Protein 6FN8 (pdb70)

Solvent-accessible surface area: 13529 Å² total; per-residue (Å²): 120,90,24,11,1,2,0,64,6,29,38,122,56,111,9,98,6,56,0,74,2,55,0,66,55,79,99,118,0,23,0,65,10,40,0,36,34,7,131,78,21,55,4,0,0,0,0,4,56,48,0,11,46,61,84,100,8,106,27,0,18,101,14,14,50,69,102,66,27,42,1,2,2,44,170,36,123,82,14,15,58,0,0,4,1,39,5,150,2,67,93,130,5,106,0,116,27,158,38,75,7,89,95,0,35,5,128,40,0,5,0,37,0,0,0,0,6,90,22,96,1,33,51,4,155,48,79,81,114,76,2,120,112,50,0,57,4,56,126,70,42,0,7,0,15,0,1,75,9,77,77,94,88,25,14,1,2,0,71,4,33,36,128,56,108,10,93,6,60,0,94,3,51,0,66,56,84,107,107,0,28,0,84,6,46,0,35,31,8,132,79,20,55,5,0,0,0,0,6,57,57,0,11,43,63,86,107,11,110,28,0,21,103,15,20,48,71,105,64,27,41,1,2,1,32,164,47,113,81,7,13,49,0,0,2,1,37,5,148,3,68,92,136,3,105,0,117,22,142,39,61,8,118,60,0,35,5,128,15,0,16,0,31,0,0,0,0,7,92,22,98,0,33,35,6,170,50,79,80,111,74,2,119,103,48,0,62,6,56,123,76,44,0,5,0,24,0,0,51,12,55,32,216

Nearest PDB structures (foldseek):
  6fon-assembly1_C  TM=9.939E-01  e=3.013E-28  Homo sapiens
  6fp6-assembly4_H  TM=9.955E-01  e=6.678E-28  Homo sapiens
  6fp6-assembly1_B  TM=9.945E-01  e=5.960E-28  Homo sapiens
  6fp6-assembly8_P  TM=9.947E-01  e=8.383E-28  Homo sapiens
  6fol-assembly1_A  TM=9.997E-01  e=1.659E-27  Homo sapiens

Structure (mmCIF, N/CA/C/O backbone):
data_6FN8
#
_entry.id   6FN8
#
_cell.length_a   68.359
_cell.length_b   68.359
_cell.length_c   136.180
_cell.angle_alpha   90.00
_cell.angle_beta   90.00
_cell.angle_gamma   90.00
#
_symmetry.space_group_name_H-M   'P 43 21 2'
#
loop_
_entity.id
_entity.type
_entity.pdbx_description
1 polymer 'Copper chaperone for superoxide dismutase'
2 non-polymer 'ZINC ION'
3 water water
#
loop_
_atom_site.group_PDB
_atom_site.id
_atom_site.type_symbol
_atom_site.label_atom_id
_atom_site.label_alt_id
_atom_site.label_comp_id
_atom_site.label_asym_id
_atom_site.label_entity_id
_atom_site.label_seq_id
_atom_site.pdbx_PDB_ins_code
_atom_site.Cartn_x
_atom_site.Cartn_y
_atom_site.Cartn_z
_atom_site.occupancy
_atom_site.B_iso_or_equiv
_atom_site.auth_seq_id
_atom_site.auth_comp_id
_atom_site.auth_asym_id
_atom_site.auth_atom_id
_atom_site.pdbx_PDB_model_num
ATOM 1 N N . ASN A 1 1 ? -9.762 -6.022 1.781 1.00 44.58 85 ASN A N 1
ATOM 2 C CA . ASN A 1 1 ? -9.388 -5.548 3.145 1.00 39.37 85 ASN A CA 1
ATOM 3 C C . ASN A 1 1 ? -9.307 -6.698 4.150 1.00 33.27 85 ASN A C 1
ATOM 4 O O . ASN A 1 1 ? -9.867 -7.773 3.936 1.00 32.20 85 ASN A O 1
ATOM 9 N N . LEU A 1 2 ? -8.684 -6.421 5.288 1.00 28.61 86 LEU A N 1
ATOM 10 C CA . LEU A 1 2 ? -8.470 -7.416 6.331 1.00 22.74 86 LEU A CA 1
ATOM 11 C C . LEU A 1 2 ? -9.158 -6.973 7.617 1.00 24.34 86 LEU A C 1
ATOM 12 O O . LEU A 1 2 ? -8.761 -7.379 8.710 1.00 23.21 86 LEU A O 1
ATOM 17 N N . GLY A 1 3 ? -10.156 -6.103 7.482 1.00 19.53 87 GLY A N 1
ATOM 18 C CA . GLY A 1 3 ? -10.896 -5.591 8.632 1.00 18.87 87 GLY A CA 1
ATOM 19 C C . GLY A 1 3 ? -11.260 -4.127 8.495 1.00 14.98 87 GLY A C 1
ATOM 20 O O . GLY A 1 3 ? -10.436 -3.305 8.098 1.00 14.31 87 GLY A O 1
ATOM 21 N N . ALA A 1 4 ? -12.498 -3.801 8.854 1.00 13.79 88 ALA A N 1
ATOM 22 C CA . ALA A 1 4 ? -12.963 -2.426 8.855 1.00 12.84 88 ALA A CA 1
ATOM 23 C C . ALA A 1 4 ? -13.500 -2.055 10.236 1.00 12.17 88 ALA A C 1
ATOM 24 O O . ALA A 1 4 ? -14.058 -2.903 10.945 1.00 12.87 88 ALA A O 1
ATOM 26 N N . ALA A 1 5 ? -13.354 -0.782 10.602 1.00 10.42 89 ALA A N 1
ATOM 27 C CA . ALA A 1 5 ? -13.907 -0.279 11.854 1.00 10.46 89 ALA A CA 1
ATOM 28 C C . ALA A 1 5 ? -14.365 1.164 11.683 1.00 10.76 89 ALA A C 1
ATOM 29 O O . ALA A 1 5 ? -13.984 1.828 10.714 1.00 11.86 89 ALA A O 1
ATOM 31 N N . VAL A 1 6 ? -15.203 1.632 12.603 1.00 9.77 90 VAL A N 1
ATOM 32 C CA . VAL A 1 6 ? -15.687 3.010 12.574 1.00 10.55 90 VAL A CA 1
ATOM 33 C C . VAL A 1 6 ? -15.740 3.567 13.994 1.00 12.42 90 VAL A C 1
ATOM 34 O O . VAL A 1 6 ? -16.111 2.854 14.941 1.00 11.19 90 VAL A O 1
ATOM 38 N N . ALA A 1 7 ? -15.295 4.810 14.150 1.00 10.11 91 ALA A N 1
ATOM 39 C CA . ALA A 1 7 ? -15.484 5.515 15.415 1.00 9.92 91 ALA A CA 1
ATOM 40 C C . ALA A 1 7 ? -16.381 6.721 15.218 1.00 11.39 91 ALA A C 1
ATOM 41 O O . ALA A 1 7 ? -16.066 7.619 14.435 1.00 10.62 91 ALA A O 1
ATOM 43 N N . ILE A 1 8 ? -17.494 6.742 15.942 1.00 11.20 92 ILE A N 1
ATOM 44 C CA . ILE A 1 8 ? -18.390 7.894 15.960 1.00 10.82 92 ILE A CA 1
ATOM 45 C C . ILE A 1 8 ? -18.107 8.721 17.211 1.00 11.89 92 ILE A C 1
ATOM 46 O O . ILE A 1 8 ? -18.292 8.242 18.336 1.00 12.93 92 ILE A O 1
ATOM 51 N N . LEU A 1 9 ? -17.588 9.929 17.011 1.00 13.13 93 LEU A N 1
ATOM 52 C CA . LEU A 1 9 ? -17.039 10.727 18.117 1.00 17.19 93 LEU A CA 1
ATOM 53 C C . LEU A 1 9 ? -18.040 11.752 18.604 1.00 21.86 93 LEU A C 1
ATOM 54 O O . LEU A 1 9 ? -18.806 12.307 17.806 1.00 21.88 93 LEU A O 1
ATOM 59 N N . GLY A 1 10 ? -18.000 12.013 19.913 1.00 22.27 94 GLY A N 1
ATOM 60 C CA . GLY A 1 10 ? -18.533 13.247 20.488 1.00 20.13 94 GLY A CA 1
ATOM 61 C C . GLY A 1 10 ? -18.066 13.489 21.918 1.00 24.88 94 GLY A C 1
ATOM 62 O O . GLY A 1 10 ? -17.364 12.663 22.507 1.00 18.68 94 GLY A O 1
ATOM 63 N N . GLY A 1 11 ? -18.426 14.647 22.464 1.00 29.56 95 GLY A N 1
ATOM 64 C CA . GLY A 1 11 ? -17.870 15.098 23.739 1.00 33.20 95 GLY A CA 1
ATOM 65 C C . GLY A 1 11 ? -18.776 16.066 24.478 1.00 39.48 95 GLY A C 1
ATOM 66 O O . GLY A 1 11 ? -19.949 16.208 24.134 1.00 29.81 95 GLY A O 1
ATOM 67 N N . PRO A 1 12 ? -18.224 16.765 25.483 1.00 40.00 96 PRO A N 1
ATOM 68 C CA . PRO A 1 12 ? -19.023 17.655 26.327 1.00 45.87 96 PRO A CA 1
ATOM 69 C C . PRO A 1 12 ? -19.308 19.009 25.669 1.00 49.29 96 PRO A C 1
ATOM 70 O O . PRO A 1 12 ? -20.209 19.727 26.108 1.00 54.25 96 PRO A O 1
ATOM 74 N N . GLY A 1 13 ? -18.616 19.304 24.570 1.00 36.22 97 GLY A N 1
ATOM 75 C CA . GLY A 1 13 ? -18.831 20.547 23.838 1.00 38.74 97 GLY A CA 1
ATOM 76 C C . GLY A 1 13 ? -19.332 20.319 22.424 1.00 38.27 97 GLY A C 1
ATOM 77 O O . GLY A 1 13 ? -20.191 19.471 22.184 1.00 36.08 97 GLY A O 1
ATOM 78 N N . THR A 1 14 ? -18.785 21.070 21.476 1.00 33.81 98 THR A N 1
ATOM 79 C CA . THR A 1 14 ? -19.346 21.103 20.131 1.00 30.95 98 THR A CA 1
ATOM 80 C C . THR A 1 14 ? -18.727 20.079 19.171 1.00 21.76 98 THR A C 1
ATOM 81 O O . THR A 1 14 ? -19.061 20.068 17.991 1.00 23.14 98 THR A O 1
ATOM 85 N N . VAL A 1 15 ? -17.788 19.266 19.655 1.00 23.13 99 VAL A N 1
ATOM 86 C CA . VAL A 1 15 ? -16.929 18.496 18.749 1.00 17.91 99 VAL A CA 1
ATOM 87 C C . VAL A 1 15 ? -17.538 17.123 18.469 1.00 17.49 99 VAL A C 1
ATOM 88 O O . VAL A 1 15 ? -17.866 16.392 19.399 1.00 17.05 99 VAL A O 1
ATOM 92 N N . GLN A 1 16 ? -17.782 16.824 17.196 1.00 15.74 100 GLN A N 1
ATOM 93 C CA A GLN A 1 16 ? -18.286 15.511 16.796 0.50 17.60 100 GLN A CA 1
ATOM 94 C CA B GLN A 1 16 ? -18.251 15.497 16.811 0.50 17.44 100 GLN A CA 1
ATOM 95 C C . GLN A 1 16 ? -17.755 15.115 15.425 1.00 17.65 100 GLN A C 1
ATOM 96 O O . GLN A 1 16 ? -17.360 15.966 14.634 1.00 17.08 100 GLN A O 1
ATOM 107 N N . GLY A 1 17 ? -17.797 13.825 15.124 1.00 14.90 101 GLY A N 1
ATOM 108 C CA . GLY A 1 17 ? -17.363 13.374 13.820 1.00 13.62 101 GLY A CA 1
ATOM 109 C C . GLY A 1 17 ? -17.454 11.876 13.640 1.00 12.72 101 GLY A C 1
ATOM 110 O O . GLY A 1 17 ? -17.964 11.161 14.509 1.00 14.30 101 GLY A O 1
ATOM 111 N N . VAL A 1 18 ? -16.946 11.409 12.506 1.00 11.57 102 VAL A N 1
ATOM 112 C CA . VAL A 1 18 ? -16.938 9.994 12.171 1.00 13.06 102 VAL A CA 1
ATOM 113 C C . VAL A 1 18 ? -15.625 9.692 11.484 1.00 14.52 102 VAL A C 1
ATOM 114 O O . VAL A 1 18 ? -15.229 10.400 10.553 1.00 13.94 102 VAL A O 1
ATOM 118 N N . VAL A 1 19 ? -14.915 8.689 11.994 1.00 11.34 103 VAL A N 1
ATOM 119 C CA . VAL A 1 19 ? -13.623 8.316 11.457 1.00 10.97 103 VAL A CA 1
ATOM 120 C C . VAL A 1 19 ? -13.639 6.822 11.152 1.00 13.22 103 VAL A C 1
ATOM 121 O O . VAL A 1 19 ? -14.068 6.009 11.989 1.00 12.03 103 VAL A O 1
ATOM 125 N N . ARG A 1 20 ? -13.208 6.459 9.946 1.00 10.99 104 ARG A N 1
ATOM 126 C CA . ARG A 1 20 ? -13.183 5.049 9.545 1.00 12.94 104 ARG A CA 1
ATOM 127 C C . ARG A 1 20 ? -11.781 4.480 9.449 1.00 11.74 104 ARG A C 1
ATOM 128 O O . ARG A 1 20 ? -10.810 5.208 9.203 1.00 13.88 104 ARG A O 1
ATOM 136 N N . PHE A 1 21 ? -11.676 3.191 9.759 1.00 11.51 105 PHE A N 1
ATOM 137 C CA . PHE A 1 21 ? -10.432 2.464 9.719 1.00 11.87 105 PHE A CA 1
ATOM 138 C C . PHE A 1 21 ? -10.619 1.352 8.703 1.00 13.06 105 PHE A C 1
ATOM 139 O O . PHE A 1 21 ? -11.653 0.683 8.694 1.00 13.86 105 PHE A O 1
ATOM 147 N N . LEU A 1 22 ? -9.587 1.100 7.910 1.00 13.45 106 LEU A N 1
ATOM 148 C CA . LEU A 1 22 ? -9.630 0.007 6.946 1.00 13.67 106 LEU A CA 1
ATOM 149 C C . LEU A 1 22 ? -8.236 -0.571 6.790 1.00 11.75 106 LEU A C 1
ATOM 150 O O . LEU A 1 22 ? -7.291 0.143 6.439 1.00 12.59 106 LEU A O 1
ATOM 155 N N . GLN A 1 23 ? -8.089 -1.851 7.125 1.00 11.52 107 GLN A N 1
ATOM 156 C CA . GLN A 1 23 ? -6.801 -2.503 6.997 1.00 12.21 107 GLN A CA 1
ATOM 157 C C . GLN A 1 23 ? -6.567 -2.937 5.553 1.00 14.47 107 GLN A C 1
ATOM 158 O O . GLN A 1 23 ? -7.101 -3.959 5.106 1.00 16.23 107 GLN A O 1
ATOM 164 N N . LEU A 1 24 ? -5.934 -2.051 4.795 1.00 13.67 108 LEU A N 1
ATOM 165 C CA . LEU A 1 24 ? -5.783 -2.232 3.351 1.00 16.03 108 LEU A CA 1
ATOM 166 C C . LEU A 1 24 ? -4.958 -3.468 3.060 1.00 16.40 108 LEU A C 1
ATOM 167 O O . LEU A 1 24 ? -5.274 -4.230 2.148 1.00 16.56 108 LEU A O 1
ATOM 172 N N . THR A 1 25 ? -3.840 -3.587 3.772 1.00 15.64 109 THR A N 1
ATOM 173 C CA . THR A 1 25 ? -2.953 -4.749 3.698 1.00 17.66 109 THR A CA 1
ATOM 174 C C . THR A 1 25 ? -2.494 -5.062 5.127 1.00 18.72 109 THR A C 1
ATOM 175 O O . THR A 1 25 ? -2.726 -4.266 6.031 1.00 17.40 109 THR A O 1
ATOM 179 N N . PRO A 1 26 ? -1.724 -6.144 5.312 1.00 17.98 110 PRO A N 1
ATOM 180 C CA . PRO A 1 26 ? -1.233 -6.407 6.669 1.00 19.56 110 PRO A CA 1
ATOM 181 C C . PRO A 1 26 ? -0.331 -5.286 7.183 1.00 19.04 110 PRO A C 1
ATOM 182 O O . PRO A 1 26 ? -0.206 -5.108 8.399 1.00 21.63 110 PRO A O 1
ATOM 186 N N . GLU A 1 27 ? 0.236 -4.501 6.268 1.00 18.23 111 GLU A N 1
ATOM 187 C CA . GLU A 1 27 ? 1.169 -3.426 6.619 1.00 19.56 111 GLU A CA 1
ATOM 188 C C . GLU A 1 27 ? 0.499 -2.070 6.873 1.00 20.65 111 GLU A C 1
ATOM 189 O O . GLU A 1 27 ? 1.073 -1.213 7.549 1.00 22.29 111 GLU A O 1
ATOM 195 N N . ARG A 1 28 ? -0.634 -1.826 6.216 1.00 18.07 112 ARG A N 1
ATOM 196 C CA A ARG A 1 28 ? -1.148 -0.468 6.034 0.50 18.09 112 ARG A CA 1
ATOM 197 C CA B ARG A 1 28 ? -1.145 -0.470 6.054 0.50 17.99 112 ARG A CA 1
ATOM 198 C C . ARG A 1 28 ? -2.590 -0.361 6.514 1.00 15.43 112 ARG A C 1
ATOM 199 O O . ARG A 1 28 ? -3.472 -1.021 5.980 1.00 14.80 112 ARG A O 1
ATOM 214 N N . CYS A 1 29 ? -2.827 0.497 7.503 1.00 13.97 113 CYS A N 1
ATOM 215 C CA . CYS A 1 29 ? -4.171 0.791 7.948 1.00 14.44 113 CYS A CA 1
ATOM 216 C C . CYS A 1 29 ? -4.529 2.208 7.554 1.00 15.02 113 CYS A C 1
ATOM 217 O O . CYS A 1 29 ? -3.850 3.156 7.943 1.00 17.81 113 CYS A O 1
ATOM 220 N N . LEU A 1 30 ? -5.588 2.330 6.765 1.00 13.68 114 LEU A N 1
ATOM 221 C CA . LEU A 1 30 ? -6.143 3.612 6.385 1.00 15.00 114 LEU A CA 1
ATOM 222 C C . LEU A 1 30 ? -7.058 4.139 7.482 1.00 14.07 114 LEU A C 1
ATOM 223 O O . LEU A 1 30 ? -7.926 3.419 7.975 1.00 13.57 114 LEU A O 1
ATOM 228 N N . ILE A 1 31 ? -6.818 5.381 7.892 1.00 13.48 115 ILE A N 1
ATOM 229 C CA . ILE A 1 31 ? -7.653 6.047 8.877 1.00 15.44 115 ILE A CA 1
ATOM 230 C C . ILE A 1 31 ? -8.071 7.361 8.247 1.00 15.98 115 ILE A C 1
ATOM 231 O O . ILE A 1 31 ? -7.223 8.146 7.849 1.00 14.63 115 ILE A O 1
ATOM 236 N N A GLU A 1 32 ? -9.368 7.545 8.047 0.50 15.08 116 GLU A N 1
ATOM 237 N N B GLU A 1 32 ? -9.371 7.535 8.045 0.50 15.92 116 GLU A N 1
ATOM 238 C CA A GLU A 1 32 ? -9.844 8.742 7.370 0.50 14.39 116 GLU A CA 1
ATOM 239 C CA B GLU A 1 32 ? -9.874 8.711 7.345 0.50 15.63 116 GLU A CA 1
ATOM 240 C C A GLU A 1 32 ? -11.209 9.160 7.877 0.50 14.68 116 GLU A C 1
ATOM 241 C C B GLU A 1 32 ? -11.202 9.157 7.931 0.50 15.57 116 GLU A C 1
ATOM 242 O O A GLU A 1 32 ? -12.048 8.324 8.212 0.50 14.14 116 GLU A O 1
ATOM 243 O O B GLU A 1 32 ? -12.028 8.335 8.326 0.50 14.87 116 GLU A O 1
ATOM 254 N N . GLY A 1 33 ? -11.420 10.463 7.977 1.00 13.88 117 GLY A N 1
ATOM 255 C CA . GLY A 1 33 ? -12.734 10.957 8.309 1.00 14.91 117 GLY A CA 1
ATOM 256 C C . GLY A 1 33 ? -12.789 12.447 8.517 1.00 15.49 117 GLY A C 1
ATOM 257 O O . GLY A 1 33 ? -11.953 13.191 8.001 1.00 14.33 117 GLY A O 1
ATOM 258 N N . THR A 1 34 ? -13.818 12.865 9.244 1.00 12.98 118 THR A N 1
ATOM 259 C CA . THR A 1 34 ? -14.194 14.260 9.344 1.00 14.51 118 THR A CA 1
ATOM 260 C C . THR A 1 34 ? -14.638 14.526 10.771 1.00 15.11 118 THR A C 1
ATOM 261 O O . THR A 1 34 ? -15.435 13.763 11.334 1.00 14.61 118 THR A O 1
ATOM 265 N N . ILE A 1 35 ? -13.997 15.501 11.404 1.00 13.72 119 ILE A N 1
ATOM 266 C CA . ILE A 1 35 ? -14.421 15.938 12.731 1.00 13.18 119 ILE A CA 1
ATOM 267 C C . ILE A 1 35 ? -14.663 17.437 12.667 1.00 17.92 119 ILE A C 1
ATOM 268 O O . ILE A 1 35 ? -13.901 18.157 12.033 1.00 16.14 119 ILE A O 1
ATOM 273 N N . ASP A 1 36 ? -15.781 17.888 13.220 1.00 16.95 120 ASP A N 1
ATOM 274 C CA A ASP A 1 36 ? -16.035 19.322 13.184 0.50 18.31 120 ASP A CA 1
ATOM 275 C CA B ASP A 1 36 ? -16.218 19.281 13.131 0.50 19.10 120 ASP A CA 1
ATOM 276 C C . ASP A 1 36 ? -16.459 19.866 14.530 1.00 19.01 120 ASP A C 1
ATOM 277 O O . ASP A 1 36 ? -16.414 19.154 15.526 1.00 16.09 120 ASP A O 1
ATOM 286 N N . GLY A 1 37 ? -16.717 21.172 14.591 1.00 17.92 121 GLY A N 1
ATOM 287 C CA . GLY A 1 37 ? -16.952 21.842 15.868 1.00 16.93 121 GLY A CA 1
ATOM 288 C C . GLY A 1 37 ? -15.674 22.210 16.603 1.00 16.79 121 GLY A C 1
ATOM 289 O O . GLY A 1 37 ? -15.711 22.572 17.780 1.00 16.70 121 GLY A O 1
ATOM 290 N N . LEU A 1 38 ? -14.544 22.089 15.910 1.00 16.72 122 LEU A N 1
ATOM 291 C CA . LEU A 1 38 ? -13.228 22.365 16.477 1.00 13.95 122 LEU A CA 1
ATOM 292 C C . LEU A 1 38 ? -12.860 23.844 16.370 1.00 14.60 122 LEU A C 1
ATOM 293 O O . LEU A 1 38 ? -13.214 24.504 15.400 1.00 19.35 122 LEU A O 1
ATOM 298 N N . GLU A 1 39 ? -12.008 24.302 17.282 1.00 16.62 123 GLU A N 1
ATOM 299 C CA . GLU A 1 39 ? -11.271 25.542 17.052 1.00 18.88 123 GLU A CA 1
ATOM 300 C C . GLU A 1 39 ? -10.289 25.359 15.900 1.00 19.01 123 GLU A C 1
ATOM 301 O O . GLU A 1 39 ? -9.702 24.293 15.746 1.00 18.29 123 GLU A O 1
ATOM 307 N N . PRO A 1 40 ? -10.131 26.390 15.053 1.00 17.77 124 PRO A N 1
ATOM 308 C CA . PRO A 1 40 ? -9.177 26.272 13.950 1.00 18.49 124 PRO A CA 1
ATOM 309 C C . PRO A 1 40 ? -7.764 26.015 14.465 1.00 16.22 124 PRO A C 1
ATOM 310 O O . PRO A 1 40 ? -7.407 26.505 15.536 1.00 17.02 124 PRO A O 1
ATOM 314 N N . GLY A 1 41 ? -7.017 25.152 13.775 1.00 16.00 125 GLY A N 1
ATOM 315 C CA . GLY A 1 41 ? -5.640 24.847 14.163 1.00 15.93 125 GLY A CA 1
ATOM 316 C C . GLY A 1 41 ? -5.409 23.358 14.377 1.00 14.10 125 GLY A C 1
ATOM 317 O O . GLY A 1 41 ? -6.248 22.531 13.991 1.00 15.57 125 GLY A O 1
ATOM 318 N N . LEU A 1 42 ? -4.245 23.017 14.927 1.00 14.46 126 LEU A N 1
ATOM 319 C CA . LEU A 1 42 ? -3.839 21.614 15.061 1.00 13.81 126 LEU A CA 1
ATOM 320 C C . LEU A 1 42 ? -4.396 20.986 16.335 1.00 14.71 126 LEU A C 1
ATOM 321 O O . LEU A 1 42 ? -4.379 21.610 17.399 1.00 15.23 126 LEU A O 1
ATOM 326 N N . HIS A 1 43 ? -4.877 19.746 16.216 1.00 13.15 127 HIS A N 1
ATOM 327 C CA . HIS A 1 43 ? -5.409 19.007 17.361 1.00 12.41 127 HIS A CA 1
ATOM 328 C C . HIS A 1 43 ? -4.833 17.603 17.397 1.00 10.54 127 HIS A C 1
ATOM 329 O O . HIS A 1 43 ? -4.865 16.881 16.393 1.00 10.52 127 HIS A O 1
ATOM 336 N N . GLY A 1 44 ? -4.349 17.202 18.569 1.00 10.07 128 GLY A N 1
ATOM 337 C CA . GLY A 1 44 ? -3.814 15.850 18.747 1.00 10.02 128 GLY A CA 1
ATOM 338 C C . GLY A 1 44 ? -4.917 14.816 18.568 1.00 9.59 128 GLY A C 1
ATOM 339 O O . GLY A 1 44 ? -6.064 15.044 18.955 1.00 10.02 128 GLY A O 1
ATOM 340 N N . LEU A 1 45 ? -4.567 13.713 17.919 1.00 9.84 129 LEU A N 1
ATOM 341 C CA . LEU A 1 45 ? -5.497 12.608 17.676 1.00 9.61 129 LEU A CA 1
ATOM 342 C C . LEU A 1 45 ? -4.823 11.302 18.102 1.00 9.55 129 LEU A C 1
ATOM 343 O O . LEU A 1 45 ? -3.702 11.018 17.681 1.00 10.27 129 LEU A O 1
ATOM 348 N N . HIS A 1 46 ? -5.440 10.573 19.032 1.00 8.80 130 HIS A N 1
ATOM 349 C CA . HIS A 1 46 ? -4.827 9.347 19.539 1.00 8.83 130 HIS A CA 1
ATOM 350 C C . HIS A 1 46 ? -5.847 8.247 19.744 1.00 8.65 130 HIS A C 1
ATOM 351 O O . HIS A 1 46 ? -7.001 8.501 20.100 1.00 8.10 130 HIS A O 1
ATOM 358 N N . VAL A 1 47 ? -5.384 7.014 19.587 1.00 8.89 131 VAL A N 1
ATOM 359 C CA . VAL A 1 47 ? -6.129 5.873 20.075 1.00 9.02 131 VAL A CA 1
ATOM 360 C C . VAL A 1 47 ? -5.741 5.594 21.519 1.00 8.52 131 VAL A C 1
ATOM 361 O O . VAL A 1 47 ? -4.554 5.520 21.846 1.00 10.35 131 VAL A O 1
ATOM 365 N N . HIS A 1 48 ? -6.748 5.441 22.377 1.00 9.29 132 HIS A N 1
ATOM 366 C CA . HIS A 1 48 ? -6.532 5.180 23.806 1.00 8.81 132 HIS A CA 1
ATOM 367 C C . HIS A 1 48 ? -6.839 3.720 24.131 1.00 9.87 132 HIS A C 1
ATOM 368 O O . HIS A 1 48 ? -7.452 3.008 23.316 1.00 10.07 132 HIS A O 1
ATOM 375 N N A GLN A 1 49 ? -6.486 3.314 25.350 0.50 9.41 133 GLN A N 1
ATOM 376 N N B GLN A 1 49 ? -6.514 3.295 25.348 0.50 9.94 133 GLN A N 1
ATOM 377 C CA A GLN A 1 49 ? -6.547 1.914 25.772 0.50 9.87 133 GLN A CA 1
ATOM 378 C CA B GLN A 1 49 ? -6.533 1.870 25.658 0.50 10.78 133 GLN A CA 1
ATOM 379 C C A GLN A 1 49 ? -7.954 1.354 25.617 0.50 10.71 133 GLN A C 1
ATOM 380 C C B GLN A 1 49 ? -7.939 1.270 25.742 0.50 11.50 133 GLN A C 1
ATOM 381 O O A GLN A 1 49 ? -8.144 0.256 25.093 0.50 11.45 133 GLN A O 1
ATOM 382 O O B GLN A 1 49 ? -8.140 0.120 25.353 0.50 11.95 133 GLN A O 1
ATOM 393 N N . TYR A 1 50 ? -8.911 2.033 26.239 1.00 10.92 134 TYR A N 1
ATOM 394 C CA . TYR A 1 50 ? -10.244 1.478 26.457 1.00 10.60 134 TYR A CA 1
ATOM 395 C C .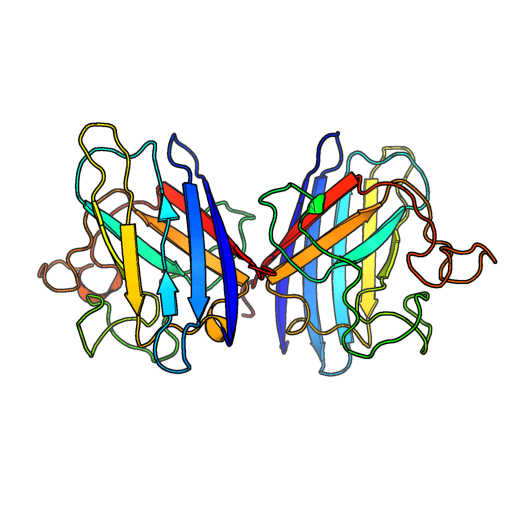 TYR A 1 50 ? -11.296 2.253 25.679 1.00 11.96 134 TYR A C 1
ATOM 396 O O . TYR A 1 50 ? -11.105 3.429 25.371 1.00 13.60 134 TYR A O 1
ATOM 405 N N . GLY A 1 51 ? -12.465 1.645 25.503 1.00 10.91 135 GLY A N 1
ATOM 406 C CA . GLY A 1 51 ? -13.602 2.348 24.910 1.00 11.06 135 GLY A CA 1
ATOM 407 C C . GLY A 1 51 ? -14.751 2.548 25.882 1.00 11.80 135 GLY A C 1
ATOM 408 O O . GLY A 1 51 ? -15.857 2.895 25.487 1.00 12.29 135 GLY A O 1
ATOM 409 N N . ASP A 1 52 ? -14.457 2.401 27.166 1.00 12.09 136 ASP A N 1
ATOM 410 C CA . ASP A 1 52 ? -15.431 2.592 28.233 1.00 12.45 136 ASP A CA 1
ATOM 411 C C . ASP A 1 52 ? -15.815 4.071 28.325 1.00 12.20 136 ASP A C 1
ATOM 412 O O . ASP A 1 52 ? -14.975 4.914 28.667 1.00 12.36 136 ASP A O 1
ATOM 417 N N . LEU A 1 53 ? -17.051 4.401 27.944 1.00 11.21 137 LEU A N 1
ATOM 418 C CA . LEU A 1 53 ? -17.510 5.782 28.010 1.00 11.60 137 LEU A CA 1
ATOM 419 C C . LEU A 1 53 ? -18.415 6.102 29.195 1.00 13.11 137 LEU A C 1
ATOM 420 O O . LEU A 1 53 ? -19.166 7.086 29.155 1.00 12.87 137 LEU A O 1
ATOM 425 N N . THR A 1 54 ? -18.367 5.277 30.236 1.00 13.35 138 THR A N 1
ATOM 426 C CA . THR A 1 54 ? -19.250 5.471 31.380 1.00 15.01 138 THR A CA 1
ATOM 427 C C . THR A 1 54 ? -18.858 6.696 32.208 1.00 15.00 138 THR A C 1
ATOM 428 O O . THR A 1 54 ? -19.676 7.231 32.954 1.00 15.99 138 THR A O 1
ATOM 432 N N . ASN A 1 55 ? -17.636 7.178 32.011 1.00 14.56 139 ASN A N 1
ATOM 433 C CA . ASN A 1 55 ? -17.227 8.481 32.540 1.00 14.00 139 ASN A CA 1
ATOM 434 C C . ASN A 1 55 ? -16.757 9.361 31.390 1.00 16.92 139 ASN A C 1
ATOM 435 O O . ASN A 1 55 ? -15.729 10.037 31.476 1.00 14.96 139 ASN A O 1
ATOM 440 N N . ASN A 1 56 ? -17.526 9.339 30.305 1.00 17.89 140 ASN A N 1
ATOM 441 C CA . ASN A 1 56 ? -17.199 10.096 29.107 1.00 20.65 140 ASN A CA 1
ATOM 442 C C . ASN A 1 56 ? -15.798 9.743 28.636 1.00 16.36 140 ASN A C 1
ATOM 443 O O . ASN A 1 56 ? -15.407 8.578 28.701 1.00 20.78 140 ASN A O 1
ATOM 448 N N . CYS A 1 57 ? -14.988 10.739 28.282 1.00 15.76 141 CYS A N 1
ATOM 449 C CA . CYS A 1 57 ? -13.670 10.410 27.745 1.00 13.23 141 CYS A CA 1
ATOM 450 C C . CYS A 1 57 ? -12.660 10.091 28.840 1.00 14.14 141 CYS A C 1
ATOM 451 O O . CYS A 1 57 ? -11.582 9.578 28.560 1.00 13.93 141 CYS A O 1
ATOM 454 N N . ASN A 1 58 ? -13.071 10.260 30.094 1.00 12.52 142 ASN A N 1
ATOM 455 C CA . ASN A 1 58 ? -12.177 9.985 31.212 1.00 14.06 142 ASN A CA 1
ATOM 456 C C . ASN A 1 58 ? -11.919 8.513 31.511 1.00 15.27 142 ASN A C 1
ATOM 457 O O . ASN A 1 58 ? -10.915 8.179 32.140 1.00 22.63 142 ASN A O 1
ATOM 462 N N A SER A 1 59 ? -12.829 7.644 31.076 0.80 11.68 143 SER A N 1
ATOM 463 N N B SER A 1 59 ? -12.851 7.646 31.126 0.20 13.31 143 SER A N 1
ATOM 464 C CA A SER A 1 59 ? -12.720 6.215 31.360 0.80 10.96 143 SER A CA 1
ATOM 465 C CA B SER A 1 59 ? -12.700 6.212 31.369 0.20 11.92 143 SER A CA 1
ATOM 466 C C A SER A 1 59 ? -12.030 5.475 30.208 0.80 11.20 143 SER A C 1
ATOM 467 C C B SER A 1 59 ? -12.129 5.489 30.153 0.20 11.51 143 SER A C 1
ATOM 468 O O A SER A 1 59 ? -11.859 4.252 30.253 0.80 10.47 143 SER A O 1
ATOM 469 O O B SER A 1 59 ? -12.223 4.265 30.046 0.20 11.35 143 SER A O 1
ATOM 474 N N . CYS A 1 60 ? -11.479 6.245 29.274 1.00 10.89 144 CYS A N 1
ATOM 475 C CA . CYS A 1 60 ? -10.830 5.672 28.094 1.00 10.62 144 CYS A CA 1
ATOM 476 C C . CYS A 1 60 ? -9.380 5.250 28.331 1.00 11.25 144 CYS A C 1
ATOM 477 O O . CYS A 1 60 ? -8.757 4.660 27.453 1.00 10.81 144 CYS A O 1
ATOM 480 N N . GLY A 1 61 ? -8.825 5.608 29.487 1.00 11.38 145 GLY A N 1
ATOM 481 C CA . GLY A 1 61 ? -7.427 5.297 29.774 1.00 11.22 145 GLY A CA 1
ATOM 482 C C . GLY A 1 61 ? -6.475 6.177 28.977 1.00 11.08 145 GLY A C 1
ATOM 483 O O . GLY A 1 61 ? -6.860 7.242 28.491 1.00 12.88 145 GLY A O 1
ATOM 484 N N . ASN A 1 62 ? -5.223 5.743 28.890 1.00 11.57 146 ASN A N 1
ATOM 485 C CA . ASN A 1 62 ? -4.162 6.557 28.289 1.00 12.28 146 ASN A CA 1
ATOM 486 C C . ASN A 1 62 ? -3.963 6.174 26.822 1.00 11.78 146 ASN A C 1
ATOM 487 O O . ASN A 1 62 ? -4.631 5.264 26.324 1.00 12.34 146 ASN A O 1
ATOM 492 N N . HIS A 1 63 ? -3.065 6.870 26.125 1.00 10.02 147 HIS A N 1
ATOM 493 C CA . HIS A 1 63 ? -2.728 6.461 24.749 1.00 10.92 147 HIS A CA 1
ATOM 494 C C . HIS A 1 63 ? -2.412 4.971 24.719 1.00 10.56 147 HIS A C 1
ATOM 495 O O . HIS A 1 63 ? -1.671 4.463 25.560 1.00 11.60 147 HIS A O 1
ATOM 502 N N . PHE A 1 64 ? -2.949 4.278 23.721 1.00 10.58 148 PHE A N 1
ATOM 503 C CA . PHE A 1 64 ? -2.698 2.851 23.565 1.00 11.08 148 PHE A CA 1
ATOM 504 C C . PHE A 1 64 ? -1.203 2.587 23.393 1.00 11.20 148 PHE A C 1
ATOM 505 O O . PHE A 1 64 ? -0.565 3.168 22.513 1.00 11.93 148 PHE A O 1
ATOM 513 N N . ASN A 1 65 ? -0.624 1.790 24.293 1.00 11.90 149 ASN A N 1
ATOM 514 C CA . ASN A 1 65 ? 0.839 1.696 24.391 1.00 12.95 149 ASN A CA 1
ATOM 515 C C . ASN A 1 65 ? 1.353 0.296 24.750 1.00 16.43 149 ASN A C 1
ATOM 516 O O . ASN A 1 65 ? 2.047 0.125 25.755 1.00 15.55 149 ASN A O 1
ATOM 521 N N . PRO A 1 66 ? 1.045 -0.703 23.913 1.00 17.26 150 PRO A N 1
ATOM 522 C CA . PRO A 1 66 ? 1.340 -2.089 24.274 1.00 19.33 150 PRO A CA 1
ATOM 523 C C . PRO A 1 66 ? 2.837 -2.370 24.368 1.00 21.38 150 PRO A C 1
ATOM 524 O O . PRO A 1 66 ? 3.247 -3.299 25.063 1.00 21.37 150 PRO A O 1
ATOM 528 N N . ASP A 1 67 ? 3.645 -1.564 23.689 1.00 20.02 151 ASP A N 1
ATOM 529 C CA . ASP A 1 67 ? 5.078 -1.831 23.626 1.00 23.69 151 ASP A CA 1
ATOM 530 C C . ASP A 1 67 ? 5.876 -1.070 24.683 1.00 22.68 151 ASP A C 1
ATOM 531 O O . ASP A 1 67 ? 7.097 -1.186 24.744 1.00 28.08 151 ASP A O 1
ATOM 536 N N . GLY A 1 68 ? 5.188 -0.285 25.507 1.00 20.37 152 GLY A N 1
ATOM 537 C CA . GLY A 1 68 ? 5.847 0.456 26.586 1.00 20.87 152 GLY A CA 1
ATOM 538 C C . GLY A 1 68 ? 6.798 1.523 26.073 1.00 23.23 152 GLY A C 1
ATOM 539 O O . GLY A 1 68 ? 7.884 1.714 26.619 1.00 24.67 152 GLY A O 1
ATOM 540 N N . ALA A 1 69 ? 6.390 2.214 25.014 1.00 21.49 153 ALA A N 1
ATOM 541 C CA . ALA A 1 69 ? 7.220 3.245 24.397 1.00 17.59 153 ALA A CA 1
ATOM 542 C C . ALA A 1 69 ? 6.940 4.602 25.027 1.00 15.23 153 ALA A C 1
ATOM 543 O O . ALA A 1 69 ? 6.004 4.748 25.810 1.00 14.80 153 ALA A O 1
ATOM 545 N N . SER A 1 70 ? 7.739 5.602 24.667 1.00 14.74 154 SER A N 1
ATOM 546 C CA . SER A 1 70 ? 7.405 6.988 24.992 1.00 15.27 154 SER A CA 1
ATOM 547 C C . SER A 1 70 ? 6.462 7.566 23.947 1.00 15.75 154 SER A C 1
ATOM 548 O O . SER A 1 70 ? 6.351 7.047 22.836 1.00 16.22 154 SER A O 1
ATOM 551 N N . HIS A 1 71 ? 5.872 8.709 24.267 1.00 13.15 155 HIS A N 1
ATOM 552 C CA . HIS A 1 71 ? 5.023 9.424 23.309 1.00 11.77 155 HIS A CA 1
ATOM 553 C C . HIS A 1 71 ? 5.850 10.010 22.167 1.00 13.14 155 HIS A C 1
ATOM 554 O O . HIS A 1 71 ? 6.946 10.524 22.391 1.00 15.36 155 HIS A O 1
ATOM 561 N N . GLY A 1 72 ? 5.343 9.889 20.942 1.00 12.37 156 GLY A N 1
ATOM 562 C CA . GLY A 1 72 ? 6.019 10.477 19.790 1.00 13.06 156 GLY A CA 1
ATOM 563 C C . GLY A 1 72 ? 5.039 10.834 18.690 1.00 13.73 156 GLY A C 1
ATOM 564 O O . GLY A 1 72 ? 3.825 10.805 18.900 1.00 14.89 156 GLY A O 1
ATOM 565 N N . GLY A 1 73 ? 5.572 11.212 17.532 1.00 14.85 157 GLY A N 1
ATOM 566 C CA . GLY A 1 73 ? 4.758 11.465 16.352 1.00 16.09 157 GLY A CA 1
ATOM 567 C C . GLY A 1 73 ? 4.634 10.223 15.485 1.00 17.56 157 GLY A C 1
ATOM 568 O O . GLY A 1 73 ? 5.345 9.236 15.707 1.00 18.40 157 GLY A O 1
ATOM 569 N N . PRO A 1 74 ? 3.700 10.243 14.520 1.00 18.72 158 PRO A N 1
ATOM 570 C CA . PRO A 1 74 ? 3.349 9.010 13.811 1.00 22.02 158 PRO A CA 1
ATOM 571 C C . PRO A 1 74 ? 4.514 8.474 12.978 1.00 27.86 158 PRO A C 1
ATOM 572 O O . PRO A 1 74 ? 4.657 7.257 12.835 1.00 25.30 158 PRO A O 1
ATOM 576 N N . GLN A 1 75 ? 5.432 9.368 12.616 1.00 27.57 159 GLN A N 1
ATOM 577 C CA . GLN A 1 75 ? 6.610 9.014 11.821 1.00 35.81 159 GLN A CA 1
ATOM 578 C C . GLN A 1 75 ? 7.758 8.461 12.667 1.00 32.19 159 GLN A C 1
ATOM 579 O O . GLN A 1 75 ? 8.748 7.968 12.125 1.00 35.28 159 GLN A O 1
ATOM 585 N N . ASP A 1 76 ? 7.657 8.615 13.985 1.00 29.29 160 ASP A N 1
ATOM 586 C CA . ASP A 1 76 ? 8.755 8.283 14.893 1.00 25.14 160 ASP A CA 1
ATOM 587 C C . ASP A 1 76 ? 8.802 6.790 15.186 1.00 28.72 160 ASP A C 1
ATOM 588 O O . ASP A 1 76 ? 7.762 6.140 15.298 1.00 27.75 160 ASP A O 1
ATOM 593 N N . SER A 1 77 ? 10.002 6.259 15.396 1.00 28.67 161 SER A N 1
ATOM 594 C CA . SER A 1 77 ? 10.115 4.867 15.801 1.00 30.81 161 SER A CA 1
ATOM 595 C C . SER A 1 77 ? 9.725 4.683 17.265 1.00 28.69 161 SER A C 1
ATOM 596 O O . SER A 1 77 ? 9.025 3.732 17.612 1.00 34.62 161 SER A O 1
ATOM 599 N N . ASP A 1 78 ? 10.075 5.657 18.096 1.00 22.40 162 ASP A N 1
ATOM 600 C CA . ASP A 1 78 ? 9.660 5.643 19.492 1.00 20.79 162 ASP A CA 1
ATOM 601 C C . ASP A 1 78 ? 8.348 6.421 19.661 1.00 17.21 162 ASP A C 1
ATOM 602 O O . ASP A 1 78 ? 8.341 7.655 19.760 1.00 17.53 162 ASP A O 1
ATOM 607 N N . ARG A 1 79 ? 7.241 5.702 19.522 1.00 14.34 163 ARG A N 1
ATOM 608 C CA A ARG A 1 79 ? 5.902 6.275 19.669 0.50 14.33 163 ARG A CA 1
ATOM 609 C CA B ARG A 1 79 ? 5.928 6.287 19.747 0.50 15.64 163 ARG A CA 1
ATOM 610 C C . ARG A 1 79 ? 4.978 5.258 20.347 1.00 14.30 163 ARG A C 1
ATOM 611 O O . ARG A 1 79 ? 5.205 4.049 20.253 1.00 15.26 163 ARG A O 1
ATOM 626 N N . HIS A 1 80 ? 3.940 5.744 21.022 1.00 12.30 164 HIS A N 1
ATOM 627 C CA . HIS A 1 80 ? 2.847 4.872 21.441 1.00 11.63 164 HIS A CA 1
ATOM 628 C C . HIS A 1 80 ? 2.155 4.343 20.193 1.00 11.66 164 HIS A C 1
ATOM 629 O O . HIS A 1 80 ? 2.024 5.056 19.204 1.00 10.91 164 HIS A O 1
ATOM 636 N N . ARG A 1 81 ? 1.700 3.101 20.227 1.00 12.89 165 ARG A N 1
ATOM 637 C CA . ARG A 1 81 ? 1.021 2.593 19.044 1.00 15.69 165 ARG A CA 1
ATOM 638 C C . ARG A 1 81 ? -0.200 3.438 18.693 1.00 13.09 165 ARG A C 1
ATOM 639 O O . ARG A 1 81 ? -0.495 3.643 17.523 1.00 15.20 165 ARG A O 1
ATOM 647 N N . GLY A 1 82 ? -0.786 4.076 19.700 1.00 11.55 166 GLY A N 1
ATOM 648 C CA . GLY A 1 82 ? -1.960 4.921 19.491 1.00 11.94 166 GLY A CA 1
ATOM 649 C C . GLY A 1 82 ? -1.686 6.339 19.007 1.00 10.55 166 GLY A C 1
ATOM 650 O O . GLY A 1 82 ? -2.616 7.140 18.903 1.00 10.70 166 GLY A O 1
ATOM 651 N N . ASP A 1 83 ? -0.414 6.686 18.783 1.00 10.00 167 ASP A N 1
ATOM 652 C CA . ASP A 1 83 ? -0.059 8.071 18.462 1.00 10.33 167 ASP A CA 1
ATOM 653 C C . ASP A 1 83 ? -0.258 8.384 16.976 1.00 11.74 167 ASP A C 1
ATOM 654 O O . ASP A 1 83 ? 0.575 8.012 16.148 1.00 14.35 167 ASP A O 1
ATOM 659 N N . LEU A 1 84 ? -1.260 9.199 16.666 1.00 10.55 168 LEU A N 1
ATOM 660 C CA . LEU A 1 84 ? -1.564 9.523 15.271 1.00 11.34 168 LEU A CA 1
ATOM 661 C C . LEU A 1 84 ? -1.246 10.972 14.913 1.00 12.84 168 LEU A C 1
ATOM 662 O O . LEU A 1 84 ? -1.570 11.428 13.821 1.00 13.87 168 LEU A O 1
ATOM 667 N N . GLY A 1 85 ? -0.540 11.666 15.797 1.00 11.12 169 GLY A N 1
ATOM 668 C CA . GLY A 1 85 ? -0.121 13.037 15.519 1.00 12.78 169 GLY A CA 1
ATOM 669 C C . GLY A 1 85 ? -1.280 14.020 15.527 1.00 14.17 169 GLY A C 1
ATOM 670 O O . GLY A 1 85 ? -2.185 13.910 16.350 1.00 16.36 169 GLY A O 1
ATOM 671 N N . ASN A 1 86 ? -1.200 15.038 14.673 1.00 11.00 170 ASN A N 1
ATOM 672 C CA . ASN A 1 86 ? -2.211 16.095 14.645 1.00 12.77 170 ASN A CA 1
ATOM 673 C C . ASN A 1 86 ? -3.106 15.999 13.421 1.00 13.32 170 ASN A C 1
ATOM 674 O O . ASN A 1 86 ? -2.671 15.574 12.352 1.00 15.40 170 ASN A O 1
ATOM 679 N N . VAL A 1 87 ? -4.330 16.492 13.560 1.00 12.00 171 VAL A N 1
ATOM 680 C CA . VAL A 1 87 ? -5.149 16.857 12.414 1.00 12.47 171 VAL A CA 1
ATOM 681 C C . VAL A 1 87 ? -5.459 18.346 12.459 1.00 13.36 171 VAL A C 1
ATOM 682 O O . VAL A 1 87 ? -5.499 18.953 13.538 1.00 13.49 171 VAL A O 1
ATOM 686 N N . ARG A 1 88 ? -5.597 18.948 11.282 1.00 13.90 172 ARG A N 1
ATOM 687 C CA . ARG A 1 88 ? -5.850 20.382 11.194 1.00 15.07 172 ARG A CA 1
ATOM 688 C C . ARG A 1 88 ? -7.323 20.700 10.961 1.00 12.60 172 ARG A C 1
ATOM 689 O O . ARG A 1 88 ? -7.914 20.284 9.959 1.00 14.20 172 ARG A O 1
ATOM 697 N N . ALA A 1 89 ? -7.892 21.497 11.861 1.00 14.68 173 ALA A N 1
ATOM 698 C CA . ALA A 1 89 ? -9.199 22.089 11.643 1.00 14.24 173 ALA A CA 1
ATOM 699 C C . ALA A 1 89 ? -9.026 23.408 10.894 1.00 15.13 173 ALA A C 1
ATOM 700 O O . ALA A 1 89 ? -8.156 24.211 11.237 1.00 17.40 173 ALA A O 1
ATOM 702 N N . ASP A 1 90 ? -9.799 23.576 9.829 1.00 16.70 174 ASP A N 1
ATOM 703 C CA . ASP A 1 90 ? -9.756 24.814 9.052 1.00 17.14 174 ASP A CA 1
ATOM 704 C C . ASP A 1 90 ? -10.502 25.942 9.749 1.00 21.30 174 ASP A C 1
ATOM 705 O O . ASP A 1 90 ? -10.962 25.791 10.880 1.00 19.58 174 ASP A O 1
ATOM 710 N N . ALA A 1 91 ? -10.594 27.084 9.073 1.00 21.18 175 ALA A N 1
ATOM 711 C CA . ALA A 1 91 ? -11.246 28.261 9.629 1.00 24.74 175 ALA A CA 1
ATOM 712 C C . ALA A 1 91 ? -12.718 28.027 9.970 1.00 24.10 175 ALA A C 1
ATOM 713 O O . ALA A 1 91 ? -13.284 28.741 10.795 1.00 26.23 175 ALA A O 1
ATOM 715 N N . ASP A 1 92 ? -13.326 27.013 9.357 1.00 23.05 176 ASP A N 1
ATOM 716 C CA . ASP A 1 92 ? -14.712 26.649 9.649 1.00 25.33 176 ASP A CA 1
ATOM 717 C C . ASP A 1 92 ? -14.832 25.609 10.770 1.00 25.26 176 ASP A C 1
ATOM 718 O O . ASP A 1 92 ? -15.934 25.184 11.121 1.00 22.58 176 ASP A O 1
ATOM 723 N N . GLY A 1 93 ? -13.695 25.185 11.310 1.00 20.76 177 GLY A N 1
ATOM 724 C CA . GLY A 1 93 ? -13.694 24.298 12.472 1.00 17.45 177 GLY A CA 1
ATOM 725 C C . GLY A 1 93 ? -13.768 22.838 12.061 1.00 18.69 177 GLY A C 1
ATOM 726 O O . GLY A 1 93 ? -14.077 21.965 12.879 1.00 17.11 177 GLY A O 1
ATOM 727 N N A ARG A 1 94 ? -13.469 22.579 10.791 0.50 17.97 178 ARG A N 1
ATOM 728 N N B ARG A 1 94 ? -13.534 22.578 10.779 0.50 18.32 178 ARG A N 1
ATOM 729 C CA A ARG A 1 94 ? -13.642 21.259 10.197 0.50 18.83 178 ARG A CA 1
ATOM 730 C CA B ARG A 1 94 ? -13.668 21.235 10.230 0.50 19.70 178 ARG A CA 1
ATOM 731 C C A ARG A 1 94 ? -12.285 20.639 9.887 0.50 18.23 178 ARG A C 1
ATOM 732 C C B ARG A 1 94 ? -12.311 20.631 9.879 0.50 18.73 178 ARG A C 1
ATOM 733 O O A ARG A 1 94 ? -11.444 21.253 9.219 0.50 17.60 178 ARG A O 1
ATOM 734 O O B ARG A 1 94 ? -11.491 21.257 9.198 0.50 18.44 178 ARG A O 1
ATOM 749 N N . ALA A 1 95 ? -12.065 19.432 10.399 1.00 16.36 179 ALA A N 1
ATOM 750 C CA . ALA A 1 95 ? -10.859 18.672 10.101 1.00 17.63 179 ALA A CA 1
ATOM 751 C C . ALA A 1 95 ? -11.220 17.484 9.220 1.00 17.40 179 ALA A C 1
ATOM 752 O O . ALA A 1 95 ? -11.845 16.532 9.677 1.00 17.76 179 ALA A O 1
ATOM 754 N N . ILE A 1 96 ? -10.881 17.570 7.941 1.00 17.60 180 ILE A N 1
ATOM 755 C CA . ILE A 1 96 ? -11.047 16.440 7.039 1.00 18.51 180 ILE A CA 1
ATOM 756 C C . ILE A 1 96 ? -9.661 15.889 6.755 1.00 18.26 180 ILE A C 1
ATOM 757 O O . ILE A 1 96 ? -8.731 16.660 6.529 1.00 20.36 180 ILE A O 1
ATOM 762 N N . PHE A 1 97 ? -9.465 14.601 7.034 1.00 15.53 181 PHE A N 1
ATOM 763 C CA . PHE A 1 97 ? -8.124 14.037 7.041 1.00 14.36 181 PHE A CA 1
ATOM 764 C C . PHE A 1 97 ? -8.072 12.592 6.567 1.00 13.93 181 PHE A C 1
ATOM 765 O O . PHE A 1 97 ? -9.074 11.882 6.577 1.00 13.98 181 PHE A O 1
ATOM 773 N N . ARG A 1 98 ? -6.869 12.167 6.205 1.00 15.98 182 ARG A N 1
ATOM 774 C CA . ARG A 1 98 ? -6.621 10.838 5.689 1.00 18.64 182 ARG A CA 1
ATOM 775 C C . ARG A 1 98 ? -5.172 10.516 5.983 1.00 21.75 182 ARG A C 1
ATOM 776 O O . ARG A 1 98 ? -4.281 11.336 5.739 1.00 20.83 182 ARG A O 1
ATOM 784 N N . MET A 1 99 ? -4.955 9.400 6.662 1.00 18.59 183 MET A N 1
ATOM 785 C CA . MET A 1 99 ? -3.608 8.964 6.967 1.00 19.54 183 MET A CA 1
ATOM 786 C C . MET A 1 99 ? -3.535 7.456 6.822 1.00 18.53 183 MET A C 1
ATOM 787 O O . MET A 1 99 ? -4.559 6.769 6.814 1.00 16.71 183 MET A O 1
ATOM 792 N N . GLU A 1 100 ? -2.329 6.958 6.594 1.00 17.88 184 GLU A N 1
ATOM 793 C CA . GLU A 1 100 ? -2.081 5.527 6.677 1.00 21.44 184 GLU A CA 1
ATOM 794 C C . GLU A 1 100 ? -1.085 5.290 7.791 1.00 23.92 184 GLU A C 1
ATOM 795 O O . GLU A 1 100 ? -0.159 6.081 7.986 1.00 27.15 184 GLU A O 1
ATOM 801 N N . ASP A 1 101 ? -1.332 4.258 8.584 1.00 18.05 185 ASP A N 1
ATOM 802 C CA . ASP A 1 101 ? -0.415 3.912 9.647 1.00 18.77 185 ASP A CA 1
ATOM 803 C C . ASP A 1 101 ? 0.137 2.511 9.451 1.00 19.46 185 ASP A C 1
ATOM 804 O O . ASP A 1 101 ? -0.584 1.601 9.027 1.00 15.60 185 ASP A O 1
ATOM 809 N N . GLU A 1 102 ? 1.416 2.345 9.774 1.00 19.99 186 GLU A N 1
ATOM 810 C CA . GLU A 1 102 ? 2.097 1.062 9.612 1.00 23.60 186 GLU A CA 1
ATOM 811 C C . GLU A 1 102 ? 2.130 0.241 10.899 1.00 24.78 186 GLU A C 1
ATOM 812 O O . GLU A 1 102 ? 2.471 -0.939 10.869 1.00 26.84 186 GLU A O 1
ATOM 818 N N . GLN A 1 103 ? 1.821 0.875 12.028 1.00 23.20 187 GLN A N 1
ATOM 819 C CA . GLN A 1 103 ? 1.925 0.210 13.335 1.00 24.19 187 GLN A CA 1
ATOM 820 C C . GLN A 1 103 ? 0.565 -0.237 13.864 1.00 21.39 187 GLN A C 1
ATOM 821 O O . GLN A 1 103 ? 0.441 -1.302 14.474 1.00 23.92 187 GLN A O 1
ATOM 827 N N . LEU A 1 104 ? -0.416 0.650 13.759 1.00 18.74 188 LEU A N 1
ATOM 828 C CA . LEU A 1 104 ? -1.767 0.378 14.222 1.00 17.57 188 LEU A CA 1
ATOM 829 C C . LEU A 1 104 ? -2.462 -0.623 13.297 1.00 18.82 188 LEU A C 1
ATOM 830 O O . LEU A 1 104 ? -2.516 -0.410 12.091 1.00 17.39 188 LEU A O 1
ATOM 835 N N . LYS A 1 105 ? -3.016 -1.687 13.873 1.00 16.39 189 LYS A N 1
ATOM 836 C CA . LYS A 1 105 ? -3.813 -2.653 13.118 1.00 14.61 189 LYS A CA 1
ATOM 837 C C . LYS A 1 105 ? -5.263 -2.600 13.567 1.00 16.40 189 LYS A C 1
ATOM 838 O O . LYS A 1 105 ? -5.547 -2.520 14.767 1.00 16.63 189 LYS A O 1
ATOM 844 N N . VAL A 1 106 ? -6.190 -2.752 12.628 1.00 13.51 190 VAL A N 1
ATOM 845 C CA . VAL A 1 106 ? -7.600 -2.783 12.994 1.00 15.18 190 VAL A CA 1
ATOM 846 C C . VAL A 1 106 ? -7.903 -3.808 14.086 1.00 15.91 190 VAL A C 1
ATOM 847 O O . VAL A 1 106 ? -8.644 -3.519 15.028 1.00 16.23 190 VAL A O 1
ATOM 851 N N . TRP A 1 107 ? -7.307 -4.994 13.982 1.00 14.25 191 TRP A N 1
ATOM 852 C CA . TRP A 1 107 ? -7.622 -6.071 14.923 1.00 15.93 191 TRP A CA 1
ATOM 853 C C . TRP A 1 107 ? -7.105 -5.775 16.331 1.00 15.83 191 TRP A C 1
ATOM 854 O O . TRP A 1 107 ? -7.595 -6.334 17.306 1.00 19.26 191 TRP A O 1
ATOM 865 N N . ASP A 1 108 ? -6.148 -4.866 16.437 1.00 14.88 192 ASP A N 1
ATOM 866 C CA . ASP A 1 108 ? -5.627 -4.475 17.741 1.00 18.30 192 ASP A CA 1
ATOM 867 C C . ASP A 1 108 ? -6.475 -3.410 18.428 1.00 18.58 192 ASP A C 1
ATOM 868 O O . ASP A 1 108 ? -6.366 -3.223 19.642 1.00 20.81 192 ASP A O 1
ATOM 873 N N . VAL A 1 109 ? -7.171 -2.594 17.644 1.00 15.46 193 VAL A N 1
ATOM 874 C CA . VAL A 1 109 ? -7.824 -1.416 18.206 1.00 15.87 193 VAL A CA 1
ATOM 875 C C . VAL A 1 109 ? -9.334 -1.528 18.343 1.00 13.48 193 VAL A C 1
ATOM 876 O O . VAL A 1 109 ? -9.978 -0.629 18.876 1.00 10.56 193 VAL A O 1
ATOM 880 N N . ILE A 1 110 ? -9.901 -2.635 17.864 1.00 13.85 194 ILE A N 1
ATOM 881 C CA . ILE A 1 110 ? -11.328 -2.878 18.018 1.00 14.01 194 ILE A CA 1
ATOM 882 C C . ILE A 1 110 ? -11.707 -2.758 19.497 1.00 12.98 194 ILE A C 1
ATOM 883 O O . ILE A 1 110 ? -11.024 -3.313 20.357 1.00 13.28 194 ILE A O 1
ATOM 888 N N . GLY A 1 111 ? -12.740 -1.971 19.788 1.00 11.57 195 GLY A N 1
ATOM 889 C CA . GLY A 1 111 ? -13.234 -1.834 21.161 1.00 11.11 195 GLY A CA 1
ATOM 890 C C . GLY A 1 111 ? -12.444 -0.844 22.001 1.00 11.32 195 GLY A C 1
ATOM 891 O O . GLY A 1 111 ? -12.765 -0.617 23.168 1.00 11.35 195 GLY A O 1
ATOM 892 N N . ARG A 1 112 ? -11.434 -0.224 21.402 1.00 10.31 196 ARG A N 1
ATOM 893 C CA . ARG A 1 112 ? -10.719 0.868 22.073 1.00 10.23 196 ARG A CA 1
ATOM 894 C C . ARG A 1 112 ? -11.361 2.197 21.683 1.00 11.19 196 ARG A C 1
ATOM 895 O O . ARG A 1 112 ? -12.509 2.218 21.268 1.00 10.72 196 ARG A O 1
ATOM 903 N N . SER A 1 113 ? -10.695 3.315 21.954 1.00 10.09 197 SER A N 1
ATOM 904 C CA . SER A 1 113 ? -11.306 4.615 21.651 1.00 10.18 197 SER A CA 1
ATOM 905 C C . SER A 1 113 ? -10.393 5.483 20.797 1.00 10.49 197 SER A C 1
ATOM 906 O O . SER A 1 113 ? -9.166 5.380 20.869 1.00 11.60 197 SER A O 1
ATOM 909 N N . LEU A 1 114 ? -11.014 6.356 20.012 1.00 9.99 198 LEU A N 1
ATOM 910 C CA . LEU A 1 114 ? -10.291 7.386 19.290 1.00 9.79 198 LEU A CA 1
ATOM 911 C C . LEU A 1 114 ? -10.681 8.729 19.888 1.00 9.25 198 LEU A C 1
ATOM 912 O O . LEU A 1 114 ? -11.873 9.022 20.057 1.00 10.38 198 LEU A O 1
ATOM 917 N N . ILE A 1 115 ? -9.676 9.520 20.251 1.00 8.70 199 ILE A N 1
ATOM 918 C CA . ILE A 1 115 ? -9.910 10.736 21.020 1.00 10.24 199 ILE A CA 1
ATOM 919 C C . ILE A 1 115 ? -9.192 11.896 20.345 1.00 10.18 199 ILE A C 1
ATOM 920 O O . ILE A 1 115 ? -8.113 11.708 19.794 1.00 10.92 199 ILE A O 1
ATOM 925 N N . ILE A 1 116 ? -9.889 13.024 20.216 1.00 9.57 200 ILE A N 1
ATOM 926 C CA . ILE A 1 116 ? -9.258 14.257 19.728 1.00 10.18 200 ILE A CA 1
ATOM 927 C C . ILE A 1 116 ? -9.111 15.270 20.849 1.00 11.84 200 ILE A C 1
ATOM 928 O O . ILE A 1 116 ? -10.014 15.432 21.672 1.00 11.69 200 ILE A O 1
ATOM 933 N N . ASP A 1 117 ? -7.995 15.996 20.832 1.00 10.49 201 ASP A N 1
ATOM 934 C CA . ASP A 1 117 ? -7.612 16.836 21.964 1.00 11.99 201 ASP A CA 1
ATOM 935 C C . ASP A 1 117 ? -7.820 18.320 21.696 1.00 13.12 201 ASP A C 1
ATOM 936 O O . ASP A 1 117 ? -7.971 18.746 20.556 1.00 13.34 201 ASP A O 1
ATOM 941 N N . GLU A 1 118 ? -7.716 19.094 22.773 1.00 14.20 202 GLU A N 1
ATOM 942 C CA . GLU A 1 118 ? -7.954 20.535 22.779 1.00 15.24 202 GLU A CA 1
ATOM 943 C C . GLU A 1 118 ? -6.908 21.259 21.938 1.00 14.99 202 GLU A C 1
ATOM 944 O O . GLU A 1 118 ? -7.215 22.211 21.221 1.00 16.61 202 GLU A O 1
ATOM 950 N N . GLY A 1 119 ? -5.668 20.797 22.030 1.00 15.66 203 GLY A N 1
ATOM 951 C CA . GLY A 1 119 ? -4.545 21.543 21.483 1.00 17.61 203 GLY A CA 1
ATOM 952 C C . GLY A 1 119 ? -3.652 20.687 20.611 1.00 15.59 203 GLY A C 1
ATOM 953 O O . GLY A 1 119 ? -3.934 19.506 20.379 1.00 13.98 203 GLY A O 1
ATOM 954 N N . GLU A 1 120 ? -2.533 21.275 20.196 1.00 14.05 204 GLU A N 1
ATOM 955 C CA . GLU A 1 120 ? -1.554 20.611 19.340 1.00 14.18 204 GLU A CA 1
ATOM 956 C C . GLU A 1 120 ? -0.740 19.580 20.130 1.00 12.81 204 GLU A C 1
ATOM 957 O O . GLU A 1 120 ? -0.250 19.871 21.233 1.00 14.29 204 GLU A O 1
ATOM 963 N N . ASP A 1 121 ? -0.612 18.377 19.562 1.00 11.57 205 ASP A N 1
ATOM 964 C CA . ASP A 1 121 ? 0.363 17.372 20.003 1.00 11.72 205 ASP A CA 1
ATOM 965 C C . ASP A 1 121 ? 1.766 17.854 19.598 1.00 12.75 205 ASP A C 1
ATOM 966 O O . ASP A 1 121 ? 2.026 18.059 18.403 1.00 13.21 205 ASP A O 1
ATOM 971 N N . ASP A 1 122 ? 2.670 17.993 20.572 1.00 12.40 206 ASP A N 1
ATOM 972 C CA . ASP A 1 122 ? 4.055 18.397 20.274 1.00 13.16 206 ASP A CA 1
ATOM 973 C C . ASP A 1 122 ? 4.945 17.263 19.768 1.00 13.65 206 ASP A C 1
ATOM 974 O O . ASP A 1 122 ? 6.127 17.465 19.487 1.00 12.94 206 ASP A O 1
ATOM 979 N N . LEU A 1 123 ? 4.357 16.078 19.630 1.00 12.34 207 LEU A N 1
ATOM 980 C CA . LEU A 1 123 ? 5.015 14.930 19.010 1.00 12.06 207 LEU A CA 1
ATOM 981 C C . LEU A 1 123 ? 6.225 14.454 19.801 1.00 14.66 207 LEU A C 1
ATOM 982 O O . LEU A 1 123 ? 7.101 13.773 19.271 1.00 14.72 207 LEU A O 1
ATOM 987 N N . GLY A 1 124 ? 6.241 14.776 21.092 1.00 12.35 208 GLY A N 1
ATOM 988 C CA . GLY A 1 124 ? 7.336 14.377 21.968 1.00 13.56 208 GLY A CA 1
ATOM 989 C C . GLY A 1 124 ? 8.560 15.277 21.888 1.00 13.90 208 GLY A C 1
ATOM 990 O O . GLY A 1 124 ? 9.557 15.018 22.558 1.00 16.79 208 GLY A O 1
ATOM 991 N N A ARG A 1 125 ? 8.429 16.386 21.162 0.80 15.13 209 ARG A N 1
ATOM 992 N N B ARG A 1 125 ? 8.512 16.289 21.030 0.20 13.41 209 ARG A N 1
ATOM 993 C CA A ARG A 1 125 ? 9.565 17.230 20.770 0.80 16.61 209 ARG A CA 1
ATOM 994 C CA B ARG A 1 125 ? 9.649 17.186 20.864 0.20 13.02 209 ARG A CA 1
ATOM 995 C C A ARG A 1 125 ? 9.605 18.520 21.581 0.80 16.35 209 ARG A C 1
ATOM 996 C C B ARG A 1 125 ? 9.294 18.613 21.272 0.20 13.67 209 ARG A C 1
ATOM 997 O O A ARG A 1 125 ? 10.522 19.326 21.436 0.80 15.84 209 ARG A O 1
ATOM 998 O O B ARG A 1 125 ? 9.698 19.575 20.614 0.20 12.90 209 ARG A O 1
ATOM 1013 N N . GLY A 1 126 ? 8.566 18.747 22.379 1.00 14.26 210 GLY A N 1
ATOM 1014 C CA . GLY A 1 126 ? 8.300 20.059 22.957 1.00 15.34 210 GLY A CA 1
ATOM 1015 C C . GLY A 1 126 ? 9.209 20.471 24.105 1.00 14.25 210 GLY A C 1
ATOM 1016 O O . GLY A 1 126 ? 9.226 21.637 24.488 1.00 17.21 210 GLY A O 1
ATOM 1017 N N . GLY A 1 127 ? 9.971 19.524 24.640 1.00 15.33 211 GLY A N 1
ATOM 1018 C CA . GLY A 1 127 ? 1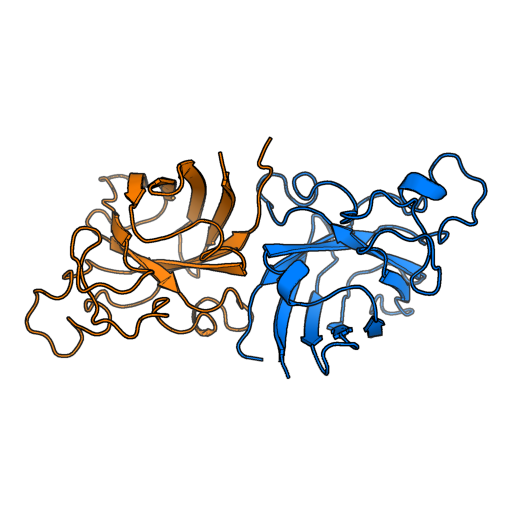0.815 19.780 25.807 1.00 13.83 211 GLY A CA 1
ATOM 1019 C C . GLY A 1 127 ? 10.024 20.137 27.056 1.00 15.46 211 GLY A C 1
ATOM 1020 O O . GLY A 1 127 ? 10.568 20.686 28.007 1.00 16.01 211 GLY A O 1
ATOM 1021 N N . HIS A 1 128 ? 8.754 19.746 27.083 1.00 13.81 212 HIS A N 1
ATOM 1022 C CA . HIS A 1 128 ? 7.858 20.065 28.200 1.00 14.49 212 HIS A CA 1
ATOM 1023 C C . HIS A 1 128 ? 7.732 18.823 29.075 1.00 13.77 212 HIS A C 1
ATOM 1024 O O . HIS A 1 128 ? 7.935 17.705 28.605 1.00 11.65 212 HIS A O 1
ATOM 1031 N N . PRO A 1 129 ? 7.389 19.001 30.357 1.00 11.99 213 PRO A N 1
ATOM 1032 C CA . PRO A 1 129 ? 7.295 17.813 31.192 1.00 11.13 213 PRO A CA 1
ATOM 1033 C C . PRO A 1 129 ? 6.318 16.757 30.675 1.00 11.25 213 PRO A C 1
ATOM 1034 O O . PRO A 1 129 ? 6.515 15.575 30.940 1.00 13.36 213 PRO A O 1
ATOM 1038 N N . LEU A 1 130 ? 5.350 17.165 29.862 1.00 10.43 214 LEU A N 1
ATOM 1039 C CA . LEU A 1 130 ? 4.365 16.218 29.333 1.00 10.55 214 LEU A CA 1
ATOM 1040 C C . LEU A 1 130 ? 4.727 15.707 27.938 1.00 11.66 214 LEU A C 1
ATOM 1041 O O . LEU A 1 130 ? 4.039 14.837 27.400 1.00 12.94 214 LEU A O 1
ATOM 1046 N N . SER A 1 131 ? 5.804 16.227 27.353 1.00 12.08 215 SER A N 1
ATOM 1047 C CA . SER A 1 131 ? 6.060 15.968 25.927 1.00 12.81 215 SER A CA 1
ATOM 1048 C C . SER A 1 131 ? 6.139 14.477 25.594 1.00 12.82 215 SER A C 1
ATOM 1049 O O . SER A 1 131 ? 5.543 14.026 24.614 1.00 13.93 215 SER A O 1
ATOM 1052 N N . LYS A 1 132 ? 6.906 13.724 26.375 1.00 12.55 216 LYS A N 1
ATOM 1053 C CA . LYS A 1 132 ? 7.127 12.314 26.085 1.00 14.56 216 LYS A CA 1
ATOM 1054 C C . LYS A 1 132 ? 6.121 11.412 26.774 1.00 14.43 216 LYS A C 1
ATOM 1055 O O . LYS A 1 132 ? 6.240 10.185 26.731 1.00 15.73 216 LYS A O 1
ATOM 1061 N N . ILE A 1 133 ? 5.129 12.022 27.416 1.00 13.14 217 ILE A N 1
ATOM 1062 C CA . ILE A 1 133 ? 4.070 11.270 28.078 1.00 14.81 217 ILE A CA 1
ATOM 1063 C C . ILE A 1 133 ? 2.741 11.404 27.334 1.00 13.89 217 ILE A C 1
ATOM 1064 O O . ILE A 1 133 ? 2.163 10.402 26.914 1.00 15.44 217 ILE A O 1
ATOM 1069 N N . THR A 1 134 ? 2.327 12.632 27.031 1.00 13.27 218 THR A N 1
ATOM 1070 C CA . THR A 1 134 ? 1.074 12.832 26.290 1.00 12.21 218 THR A CA 1
ATOM 1071 C C . THR A 1 134 ? 1.238 13.641 25.003 1.00 12.59 218 THR A C 1
ATOM 1072 O O . THR A 1 134 ? 0.309 13.732 24.211 1.00 13.68 218 THR A O 1
ATOM 1076 N N . GLY A 1 135 ? 2.335 14.383 24.894 1.00 11.06 219 GLY A N 1
ATOM 1077 C CA . GLY A 1 135 ? 2.460 15.383 23.840 1.00 11.15 219 GLY A CA 1
ATOM 1078 C C . GLY A 1 135 ? 1.907 16.752 24.200 1.00 12.37 219 GLY A C 1
ATOM 1079 O O . GLY A 1 135 ? 1.941 17.664 23.380 1.00 12.35 219 GLY A O 1
ATOM 1080 N N . ASN A 1 136 ? 1.403 16.894 25.429 1.00 11.97 220 ASN A N 1
ATOM 1081 C CA . ASN A 1 136 ? 1.030 18.190 25.987 1.00 13.62 220 ASN A CA 1
ATOM 1082 C C . ASN A 1 136 ? -0.097 18.871 25.196 1.00 13.80 220 ASN A C 1
ATOM 1083 O O . ASN A 1 136 ? -0.055 20.073 24.950 1.00 17.53 220 ASN A O 1
ATOM 1088 N N . SER A 1 137 ? -1.117 18.100 24.816 1.00 13.14 221 SER A N 1
ATOM 1089 C CA . SER A 1 137 ? -2.170 18.611 23.945 1.00 13.10 221 SER A CA 1
ATOM 1090 C C . SER A 1 137 ? -3.461 18.984 24.690 1.00 14.19 221 SER A C 1
ATOM 1091 O O . SER A 1 137 ? -4.509 19.194 24.068 1.00 13.74 221 SER A O 1
ATOM 1094 N N . GLY A 1 138 ? -3.386 19.100 26.010 1.00 14.75 222 GLY A N 1
ATOM 1095 C CA . GLY A 1 138 ? -4.525 19.601 26.773 1.00 14.03 222 GLY A CA 1
ATOM 1096 C C . GLY A 1 138 ? -5.659 18.593 26.925 1.00 15.72 222 GLY A C 1
ATOM 1097 O O . GLY A 1 138 ? -5.430 17.382 26.991 1.00 18.51 222 GLY A O 1
ATOM 1098 N N . GLU A 1 139 ? -6.872 19.109 27.084 1.00 14.12 223 GLU A N 1
ATOM 1099 C CA . GLU A 1 139 ? -8.016 18.289 27.468 1.00 16.12 223 GLU A CA 1
ATOM 1100 C C . GLU A 1 139 ? -8.472 17.385 26.324 1.00 14.98 223 GLU A C 1
ATOM 1101 O O . GLU A 1 139 ? -8.317 17.723 25.153 1.00 14.55 223 GLU A O 1
ATOM 1107 N N . ARG A 1 140 ? -9.199 16.331 26.671 1.00 14.44 224 ARG A N 1
ATOM 1108 C CA . ARG A 1 140 ? -9.882 15.530 25.660 1.00 13.69 224 ARG A CA 1
ATOM 1109 C C . ARG A 1 140 ? -11.198 16.183 25.262 1.00 14.94 224 ARG A C 1
ATOM 1110 O O . ARG A 1 140 ? -12.022 16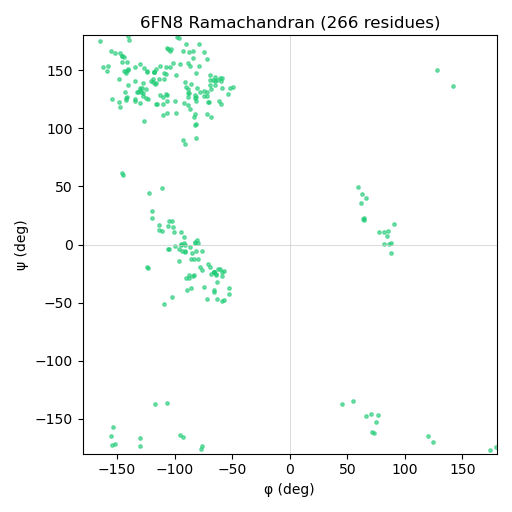.502 26.123 1.00 17.05 224 ARG A O 1
ATOM 1118 N N . LEU A 1 141 ? -11.370 16.463 23.972 1.00 12.46 225 LEU A N 1
ATOM 1119 C CA . LEU A 1 141 ? -12.575 17.149 23.495 1.00 13.79 225 LEU A CA 1
ATOM 1120 C C . LEU A 1 141 ? -13.723 16.220 23.127 1.00 15.21 225 LEU A C 1
ATOM 1121 O O . LEU A 1 141 ? -14.880 16.631 23.162 1.00 16.98 225 LEU A O 1
ATOM 1126 N N . ALA A 1 142 ? -13.388 15.088 22.515 1.00 13.36 226 ALA A N 1
ATOM 1127 C CA . ALA A 1 142 ? -14.407 14.169 22.026 1.00 11.93 226 ALA A CA 1
ATOM 1128 C C . ALA A 1 142 ? -13.788 12.792 21.874 1.00 11.61 226 ALA A C 1
ATOM 1129 O O . ALA A 1 142 ? -12.583 12.662 21.628 1.00 12.16 226 ALA A O 1
ATOM 1131 N N . CYS A 1 143 ? -14.607 11.764 22.053 1.00 12.32 227 CYS A N 1
ATOM 1132 C CA . CYS A 1 143 ? -14.129 10.389 21.964 1.00 12.51 227 CYS A CA 1
ATOM 1133 C C . CYS A 1 143 ? -15.190 9.514 21.302 1.00 11.43 227 CYS A C 1
ATOM 1134 O O . CYS A 1 143 ? -16.379 9.845 21.294 1.00 12.77 227 CYS A O 1
ATOM 1137 N N . GLY A 1 144 ? -14.731 8.487 20.603 1.00 11.75 228 GLY A N 1
ATOM 1138 C CA . GLY A 1 144 ? -15.649 7.486 20.057 1.00 11.54 228 GLY A CA 1
ATOM 1139 C C . GLY A 1 144 ? -15.059 6.098 20.190 1.00 10.80 228 GLY A C 1
ATOM 1140 O O . GLY A 1 144 ? -13.838 5.930 20.216 1.00 11.69 228 GLY A O 1
ATOM 1141 N N . ILE A 1 145 ? -15.926 5.101 20.305 1.00 10.12 229 ILE A N 1
ATOM 1142 C CA . ILE A 1 145 ? -15.478 3.725 20.367 1.00 9.59 229 ILE A CA 1
ATOM 1143 C C . ILE A 1 145 ? -15.170 3.199 18.964 1.00 9.26 229 ILE A C 1
ATOM 1144 O O . ILE A 1 145 ? -15.935 3.424 18.019 1.00 10.64 229 ILE A O 1
ATOM 1149 N N . ILE A 1 146 ? -14.040 2.519 18.829 1.00 9.34 230 ILE A N 1
ATOM 1150 C CA . ILE A 1 146 ? -13.662 1.919 17.549 1.00 9.25 230 ILE A CA 1
ATOM 1151 C C . ILE A 1 146 ? -14.393 0.589 17.379 1.00 10.19 230 ILE A C 1
ATOM 1152 O O . ILE A 1 146 ? -14.082 -0.406 18.043 1.00 12.08 230 ILE A O 1
ATOM 1157 N N . ALA A 1 147 ? -15.426 0.611 16.549 1.00 10.01 231 ALA A N 1
ATOM 1158 C CA . ALA A 1 147 ? -16.385 -0.490 16.479 1.00 10.98 231 ALA A CA 1
ATOM 1159 C C . ALA A 1 147 ? -16.174 -1.261 15.177 1.00 12.20 231 ALA A C 1
ATOM 1160 O O . ALA A 1 147 ? -15.863 -0.672 14.135 1.00 12.36 231 ALA A O 1
ATOM 1162 N N . ARG A 1 148 ? -16.403 -2.569 15.219 1.00 10.54 232 ARG A N 1
ATOM 1163 C CA . ARG A 1 148 ? -16.341 -3.368 14.002 1.00 11.64 232 ARG A CA 1
ATOM 1164 C C . ARG A 1 148 ? -17.412 -2.898 13.035 1.00 12.00 232 ARG A C 1
ATOM 1165 O O . ARG A 1 148 ? -18.540 -2.619 13.434 1.00 12.11 232 ARG A O 1
ATOM 1173 N N . SER A 1 149 ? -17.071 -2.882 11.747 1.00 12.40 233 SER A N 1
ATOM 1174 C CA A SER A 1 149 ? -17.992 -2.458 10.690 0.50 13.57 233 SER A CA 1
ATOM 1175 C CA B SER A 1 149 ? -18.030 -2.511 10.717 0.50 14.23 233 SER A CA 1
ATOM 1176 C C . SER A 1 149 ? -17.875 -3.443 9.523 1.00 15.04 233 SER A C 1
ATOM 1177 O O . SER A 1 149 ? -16.818 -4.035 9.322 1.00 17.41 233 SER A O 1
ATOM 1182 N N . ALA A 1 150 ? -18.964 -3.642 8.786 1.00 18.59 234 ALA A N 1
ATOM 1183 C CA . ALA A 1 150 ? -18.897 -4.373 7.519 1.00 25.25 234 ALA A CA 1
ATOM 1184 C C . ALA A 1 150 ? -18.016 -3.601 6.537 1.00 27.61 234 ALA A C 1
ATOM 1185 O O . ALA A 1 150 ? -17.222 -4.192 5.805 1.00 35.69 234 ALA A O 1
ATOM 1187 N N . GLY A 1 151 ? -18.038 -2.278 6.663 1.00 33.52 235 GLY A N 1
ATOM 1188 C CA . GLY A 1 151 ? -17.300 -1.400 5.763 1.00 37.33 235 GLY A CA 1
ATOM 1189 C C . GLY A 1 151 ? -18.194 -0.802 4.694 1.00 42.65 235 GLY A C 1
ATOM 1190 O O . GLY A 1 151 ? -18.183 0.409 4.471 1.00 53.36 235 GLY A O 1
ATOM 1191 N N . ASN B 1 1 ? -9.091 -12.294 36.153 1.00 33.50 85 ASN B N 1
ATOM 1192 C CA . ASN B 1 1 ? -10.023 -12.357 34.986 1.00 27.46 85 ASN B CA 1
ATOM 1193 C C . ASN B 1 1 ? -9.261 -12.399 33.663 1.00 27.16 85 ASN B C 1
ATOM 1194 O O . ASN B 1 1 ? -8.062 -12.120 33.615 1.00 31.47 85 ASN B O 1
ATOM 1199 N N . LEU B 1 2 ? -9.992 -12.621 32.577 1.00 23.32 86 LEU B N 1
ATOM 1200 C CA . LEU B 1 2 ? -9.381 -12.758 31.263 1.00 20.56 86 LEU B CA 1
ATOM 1201 C C . LEU B 1 2 ? -9.883 -11.697 30.271 1.00 18.31 86 LEU B C 1
ATOM 1202 O O . LEU B 1 2 ? -9.899 -11.928 29.061 1.00 22.37 86 LEU B O 1
ATOM 1207 N N . GLY B 1 3 ? -10.266 -10.532 30.791 1.00 15.41 87 GLY B N 1
ATOM 1208 C CA . GLY B 1 3 ? -10.757 -9.425 29.969 1.00 14.36 87 GLY B CA 1
ATOM 1209 C C . GLY B 1 3 ? -12.093 -8.889 30.455 1.00 13.66 87 GLY B C 1
ATOM 1210 O O . GLY B 1 3 ? -12.936 -9.649 30.934 1.00 13.32 87 GLY B O 1
ATOM 1211 N N . ALA B 1 4 ? -12.333 -7.599 30.228 1.00 11.84 88 ALA B N 1
ATOM 1212 C CA . ALA B 1 4 ? -13.568 -6.962 30.660 1.00 10.28 88 ALA B CA 1
ATOM 1213 C C . ALA B 1 4 ? -14.119 -6.105 29.518 1.00 10.50 88 ALA B C 1
ATOM 1214 O O . ALA B 1 4 ? -13.352 -5.612 28.692 1.00 11.52 88 ALA B O 1
ATOM 1216 N N . ALA B 1 5 ? -15.438 -5.920 29.494 1.00 9.89 89 ALA B N 1
ATOM 1217 C CA . ALA B 1 5 ? -16.073 -5.068 28.485 1.00 9.40 89 ALA B CA 1
ATOM 1218 C C . ALA B 1 5 ? -17.292 -4.374 29.040 1.00 10.13 89 ALA B C 1
ATOM 1219 O O . ALA B 1 5 ? -17.757 -4.695 30.134 1.00 10.80 89 ALA B O 1
ATOM 1221 N N . VAL B 1 6 ? -17.762 -3.348 28.329 1.00 8.91 90 VAL B N 1
ATOM 1222 C CA . VAL B 1 6 ? -18.907 -2.575 28.780 1.00 9.71 90 VAL B CA 1
ATOM 1223 C C . VAL B 1 6 ? -19.681 -2.064 27.566 1.00 10.71 90 VAL B C 1
ATOM 1224 O O . VAL B 1 6 ? -19.082 -1.711 26.551 1.00 11.34 90 VAL B O 1
ATOM 1228 N N . ALA B 1 7 ? -21.008 -2.053 27.676 1.00 10.19 91 ALA B N 1
ATOM 1229 C CA . ALA B 1 7 ? -21.857 -1.480 26.633 1.00 10.21 91 ALA B CA 1
ATOM 1230 C C . ALA B 1 7 ? -22.850 -0.509 27.251 1.00 10.62 91 ALA B C 1
ATOM 1231 O O . ALA B 1 7 ? -23.562 -0.855 28.203 1.00 11.48 91 ALA B O 1
ATOM 1233 N N . ILE B 1 8 ? -22.970 0.670 26.640 1.00 9.39 92 ILE B N 1
ATOM 1234 C CA . ILE B 1 8 ? -23.958 1.660 27.030 1.00 10.44 92 ILE B CA 1
ATOM 1235 C C . ILE B 1 8 ? -25.068 1.696 25.982 1.00 10.79 92 ILE B C 1
ATOM 1236 O O . ILE B 1 8 ? -24.818 1.998 24.818 1.00 11.52 92 ILE B O 1
ATOM 1241 N N . LEU B 1 9 ? -26.269 1.277 26.369 1.00 11.69 93 LEU B N 1
ATOM 1242 C CA . LEU B 1 9 ? -27.372 1.167 25.411 1.00 12.36 93 LEU B CA 1
ATOM 1243 C C . LEU B 1 9 ? -28.200 2.433 25.334 1.00 14.67 93 LEU B C 1
ATOM 1244 O O . LEU B 1 9 ? -28.491 3.069 26.357 1.00 15.41 93 LEU B O 1
ATOM 1249 N N . GLY B 1 10 ? -28.592 2.774 24.109 1.00 16.49 94 GLY B N 1
ATOM 1250 C CA . GLY B 1 10 ? -29.667 3.732 23.857 1.00 16.65 94 GLY B CA 1
ATOM 1251 C C . GLY B 1 10 ? -30.362 3.446 22.537 1.00 20.98 94 GLY B C 1
ATOM 1252 O O . GLY B 1 10 ? -29.870 2.672 21.707 1.00 15.39 94 GLY B O 1
ATOM 1253 N N . GLY B 1 11 ? -31.536 4.042 22.350 1.00 21.30 95 GLY B N 1
ATOM 1254 C CA . GLY B 1 11 ? -32.238 3.912 21.079 1.00 20.55 95 GLY B CA 1
ATOM 1255 C C . GLY B 1 11 ? -33.146 5.094 20.824 1.00 20.56 95 GLY B C 1
ATOM 1256 O O . GLY B 1 11 ? -32.991 6.139 21.456 1.00 21.90 95 GLY B O 1
ATOM 1257 N N . PRO B 1 12 ? -34.167 4.894 19.975 1.00 20.51 96 PRO B N 1
ATOM 1258 C CA . PRO B 1 12 ? -35.055 5.982 19.560 1.00 22.00 96 PRO B CA 1
ATOM 1259 C C . PRO B 1 12 ? -36.050 6.356 20.655 1.00 22.34 96 PRO B C 1
ATOM 1260 O O . PRO B 1 12 ? -36.539 7.496 20.701 1.00 22.49 96 PRO B O 1
ATOM 1264 N N . GLY B 1 13 ? -36.284 5.428 21.576 1.00 20.01 97 GLY B N 1
ATOM 1265 C CA . GLY B 1 13 ? -37.287 5.629 22.610 1.00 20.63 97 GLY B CA 1
ATOM 1266 C C . GLY B 1 13 ? -36.667 5.893 23.965 1.00 21.51 97 GLY B C 1
ATOM 1267 O O . GLY B 1 13 ? -35.642 6.574 24.074 1.00 20.26 97 GLY B O 1
ATOM 1268 N N . THR B 1 14 ? -37.220 5.241 24.983 1.00 21.05 98 THR B N 1
ATOM 1269 C CA . THR B 1 14 ? -36.880 5.536 26.368 1.00 21.00 98 THR B CA 1
ATOM 1270 C C . THR B 1 14 ? -35.869 4.534 26.930 1.00 19.60 98 THR B C 1
ATOM 1271 O O . THR B 1 14 ? -35.477 4.620 28.093 1.00 16.99 98 THR B O 1
ATOM 1275 N N . VAL B 1 15 ? -35.478 3.563 26.112 1.00 17.35 99 VAL B N 1
ATOM 1276 C CA . VAL B 1 15 ? -34.696 2.434 26.607 1.00 15.74 99 VAL B CA 1
ATOM 1277 C C . VAL B 1 15 ? -33.223 2.809 26.685 1.00 17.31 99 VAL B C 1
ATOM 1278 O O . VAL B 1 15 ? -32.641 3.291 25.709 1.00 16.76 99 VAL B O 1
ATOM 1282 N N . GLN B 1 16 ? -32.631 2.622 27.859 1.00 14.04 100 GLN B N 1
ATOM 1283 C CA . GLN B 1 16 ? -31.217 2.901 28.043 1.00 15.67 100 GLN B CA 1
ATOM 1284 C C . GLN B 1 16 ? -30.660 2.137 29.240 1.00 15.63 100 GLN B C 1
ATOM 1285 O O . GLN B 1 16 ? -31.375 1.831 30.190 1.00 14.61 100 GLN B O 1
ATOM 1291 N N . GLY B 1 17 ? -29.363 1.869 29.212 1.00 14.42 101 GLY B N 1
ATOM 1292 C CA . GLY B 1 17 ? -28.744 1.217 30.356 1.00 14.03 101 GLY B CA 1
ATOM 1293 C C . GLY B 1 17 ? -27.303 0.861 30.089 1.00 12.61 101 GLY B C 1
ATOM 1294 O O . GLY B 1 17 ? -26.703 1.310 29.115 1.00 12.85 101 GLY B O 1
ATOM 1295 N N . VAL B 1 18 ? -26.706 0.214 31.070 1.00 10.57 102 VAL B N 1
ATOM 1296 C CA . VAL B 1 18 ? -25.298 -0.133 31.018 1.00 12.00 102 VAL B CA 1
ATOM 1297 C C . VAL B 1 18 ? -25.195 -1.615 31.329 1.00 10.34 102 VAL B C 1
ATOM 1298 O O . VAL B 1 18 ? -25.834 -2.110 32.259 1.00 11.38 102 VAL B O 1
ATOM 1302 N N . VAL B 1 19 ? -24.390 -2.322 30.544 1.00 9.68 103 VAL B N 1
ATOM 1303 C CA . VAL B 1 19 ? -24.188 -3.754 30.739 1.00 10.88 103 VAL B CA 1
ATOM 1304 C C . VAL B 1 19 ? -22.691 -4.044 30.724 1.00 11.08 103 VAL B C 1
ATOM 1305 O O . VAL B 1 19 ? -21.973 -3.587 29.833 1.00 11.17 103 VAL B O 1
ATOM 1309 N N . ARG B 1 20 ? -22.204 -4.793 31.711 1.00 10.11 104 ARG B N 1
ATOM 1310 C CA . ARG B 1 20 ? -20.776 -5.081 31.782 1.00 10.42 104 ARG B CA 1
ATOM 1311 C C . ARG B 1 20 ? -20.496 -6.574 31.667 1.00 10.15 104 ARG B C 1
ATOM 1312 O O . ARG B 1 20 ? -21.350 -7.399 32.012 1.00 10.13 104 ARG B O 1
ATOM 1320 N N . PHE B 1 21 ? -19.345 -6.898 31.075 1.00 10.57 105 PHE B N 1
ATOM 1321 C CA . PHE B 1 21 ? -18.907 -8.271 30.855 1.00 10.74 105 PHE B CA 1
ATOM 1322 C C . PHE B 1 21 ? -17.575 -8.454 31.578 1.00 11.53 105 PHE B C 1
ATOM 1323 O O . PHE B 1 21 ? -16.696 -7.589 31.507 1.00 11.69 105 PHE B O 1
ATOM 1331 N N . LEU B 1 22 ? -17.384 -9.619 32.189 1.00 12.11 106 LEU B N 1
ATOM 1332 C CA . LEU B 1 22 ? -16.067 -9.982 32.725 1.00 11.96 106 LEU B CA 1
ATOM 1333 C C . LEU B 1 22 ? -15.849 -11.467 32.492 1.00 11.74 106 LEU B C 1
ATOM 1334 O O . LEU B 1 22 ? -16.669 -12.291 32.892 1.00 11.72 106 LEU B O 1
ATOM 1339 N N . GLN B 1 23 ? -14.736 -11.809 31.853 1.00 11.28 107 GLN B N 1
ATOM 1340 C CA . GLN B 1 23 ? -14.406 -13.214 31.646 1.00 12.32 107 GLN B CA 1
ATOM 1341 C C . GLN B 1 23 ? -13.758 -13.751 32.916 1.00 15.55 107 GLN B C 1
ATOM 1342 O O . GLN B 1 23 ? -12.621 -13.419 33.208 1.00 16.18 107 GLN B O 1
ATOM 1348 N N . LEU B 1 24 ? -14.531 -14.503 33.697 1.00 15.84 108 LEU B N 1
ATOM 1349 C CA . LEU B 1 24 ? -14.115 -14.957 35.027 1.00 18.24 108 LEU B CA 1
ATOM 1350 C C . LEU B 1 24 ? -13.043 -16.025 34.911 1.00 19.48 108 LEU B C 1
ATOM 1351 O O . LEU B 1 24 ? -12.044 -16.003 35.636 1.00 23.31 108 LEU B O 1
ATOM 1356 N N . THR B 1 25 ? -13.305 -16.982 34.028 1.00 17.65 109 THR B N 1
ATOM 1357 C CA . THR B 1 25 ? -12.428 -18.121 33.769 1.00 21.02 109 THR B CA 1
ATOM 1358 C C . THR B 1 25 ? -12.452 -18.350 32.264 1.00 21.77 109 THR B C 1
ATOM 1359 O O . THR B 1 25 ? -13.244 -17.722 31.558 1.00 21.80 109 THR B O 1
ATOM 1363 N N . PRO B 1 26 ? -11.697 -19.348 31.775 1.00 23.09 110 PRO B N 1
ATOM 1364 C CA . PRO B 1 26 ? -11.792 -19.574 30.339 1.00 20.70 110 PRO B CA 1
ATOM 1365 C C . PRO B 1 26 ? -13.175 -20.046 29.916 1.00 22.63 110 PRO B C 1
ATOM 1366 O O . PRO B 1 26 ? -13.575 -19.848 28.772 1.00 22.07 110 PRO B O 1
ATOM 1370 N N . GLU B 1 27 ? -13.915 -20.633 30.851 1.00 19.98 111 GLU B N 1
ATOM 1371 C CA . GLU B 1 27 ? -15.211 -21.220 30.545 1.00 21.35 111 GLU B CA 1
ATOM 1372 C C . GLU B 1 27 ? -16.349 -20.203 30.652 1.00 21.34 111 GLU B C 1
ATOM 1373 O O . GLU B 1 27 ? -17.395 -20.365 30.026 1.00 24.49 111 GLU B O 1
ATOM 1379 N N . ARG B 1 28 ? -16.177 -19.212 31.517 1.00 18.59 112 ARG B N 1
ATOM 1380 C CA . ARG B 1 28 ? -17.317 -18.473 32.040 1.00 17.94 112 ARG B CA 1
ATOM 1381 C C . ARG B 1 28 ? -17.145 -16.977 31.869 1.00 15.95 112 ARG B C 1
ATOM 1382 O O . ARG B 1 28 ? -16.207 -16.380 32.417 1.00 16.40 112 ARG B O 1
ATOM 1390 N N . CYS B 1 29 ? -18.162 -16.365 31.281 1.00 12.27 113 CYS B N 1
ATOM 1391 C CA . CYS B 1 29 ? -18.225 -14.915 31.148 1.00 13.66 113 CYS B CA 1
ATOM 1392 C C . CYS B 1 29 ? -19.391 -14.376 31.962 1.00 14.28 113 CYS B C 1
ATOM 1393 O O . CYS B 1 29 ? -20.549 -14.717 31.707 1.00 16.06 113 CYS B O 1
ATOM 1396 N N . LEU B 1 30 ? -19.076 -13.498 32.906 1.00 13.10 114 LEU B N 1
ATOM 1397 C CA . LEU B 1 30 ? -20.091 -12.824 33.708 1.00 13.09 114 LEU B CA 1
ATOM 1398 C C . LEU B 1 30 ? -20.665 -11.648 32.938 1.00 13.69 114 LEU B C 1
ATOM 1399 O O . LEU B 1 30 ? -19.916 -10.857 32.372 1.00 13.69 114 LEU B O 1
ATOM 1404 N N . ILE B 1 31 ? -21.991 -11.608 32.810 1.00 12.32 115 ILE B N 1
ATOM 1405 C CA . ILE B 1 31 ? -22.662 -10.469 32.177 1.00 12.71 115 ILE B CA 1
ATOM 1406 C C . ILE B 1 31 ? -23.672 -9.907 33.169 1.00 14.35 115 ILE B C 1
ATOM 1407 O O . ILE B 1 31 ? -24.471 -10.651 33.729 1.00 16.04 115 ILE B O 1
ATOM 1412 N N . GLU B 1 32 ? -23.580 -8.617 33.468 1.00 11.75 116 GLU B N 1
ATOM 1413 C CA . GLU B 1 32 ? -24.447 -8.031 34.480 1.00 13.51 116 GLU B CA 1
ATOM 1414 C C . GLU B 1 32 ? -24.836 -6.626 34.066 1.00 12.69 116 GLU B C 1
ATOM 1415 O O . GLU B 1 32 ? -23.990 -5.850 33.612 1.00 12.32 116 GLU B O 1
ATOM 1421 N N . GLY B 1 33 ? -26.126 -6.326 34.136 1.00 13.12 117 GLY B N 1
ATOM 1422 C CA . GLY B 1 33 ? -26.601 -5.055 33.617 1.00 13.85 117 GLY B CA 1
ATOM 1423 C C . GLY B 1 33 ? -27.892 -4.572 34.238 1.00 12.80 117 GLY B C 1
ATOM 1424 O O . GLY B 1 33 ? -28.623 -5.330 34.895 1.00 12.40 117 GLY B O 1
ATOM 1425 N N . THR B 1 34 ? -28.181 -3.303 33.980 1.00 14.63 118 THR B N 1
ATOM 1426 C CA . THR B 1 34 ? -29.465 -2.718 34.313 1.00 14.69 118 THR B CA 1
ATOM 1427 C C . THR B 1 34 ? -29.913 -1.925 33.100 1.00 15.49 118 THR B C 1
ATOM 1428 O O . THR B 1 34 ? -29.203 -1.024 32.649 1.00 15.59 118 THR B O 1
ATOM 1432 N N . ILE B 1 35 ? -31.111 -2.222 32.608 1.00 13.40 119 ILE B N 1
ATOM 1433 C CA . ILE B 1 35 ? -31.664 -1.485 31.477 1.00 13.21 119 ILE B CA 1
ATOM 1434 C C . ILE B 1 35 ? -33.033 -0.940 31.872 1.00 14.67 119 ILE B C 1
ATOM 1435 O O . ILE B 1 35 ? -33.853 -1.665 32.433 1.00 14.89 119 ILE B O 1
ATOM 1440 N N . ASP B 1 36 ? -33.208 0.369 31.703 1.00 14.61 120 ASP B N 1
ATOM 1441 C CA . ASP B 1 36 ? -34.445 1.048 32.087 1.00 17.01 120 ASP B CA 1
ATOM 1442 C C . ASP B 1 36 ? -35.281 1.428 30.868 1.00 14.84 120 ASP B C 1
ATOM 1443 O O . ASP B 1 36 ? -34.781 1.438 29.749 1.00 13.94 120 ASP B O 1
ATOM 1448 N N . GLY B 1 37 ? -36.524 1.840 31.108 1.00 14.50 121 GLY B N 1
ATOM 1449 C CA . GLY B 1 37 ? -37.356 2.402 30.038 1.00 14.33 121 GLY B CA 1
ATOM 1450 C C . GLY B 1 37 ? -38.111 1.382 29.205 1.00 16.10 121 GLY B C 1
ATOM 1451 O O . GLY B 1 37 ? -38.657 1.718 28.158 1.00 15.63 121 GLY B O 1
ATOM 1452 N N . LEU B 1 38 ? -38.130 0.133 29.662 1.00 14.51 122 LEU B N 1
ATOM 1453 C CA . LEU B 1 38 ? -38.761 -0.958 28.932 1.00 13.90 122 LEU B CA 1
ATOM 1454 C C . LEU B 1 38 ? -40.235 -1.071 29.299 1.00 16.27 122 LEU B C 1
ATOM 1455 O O . LEU B 1 38 ? -40.621 -0.760 30.428 1.00 17.84 122 LEU B O 1
ATOM 1460 N N . GLU B 1 39 ? -41.021 -1.658 28.402 1.00 15.92 123 GLU B N 1
ATOM 1461 C CA . GLU B 1 39 ? -42.328 -2.201 28.786 1.00 18.55 123 GLU B CA 1
ATOM 1462 C C . GLU B 1 39 ? -42.141 -3.422 29.670 1.00 18.74 123 GLU B C 1
ATOM 1463 O O . GLU B 1 39 ? -41.259 -4.242 29.420 1.00 20.02 123 GLU B O 1
ATOM 1469 N N . PRO B 1 40 ? -42.993 -3.573 30.693 1.00 18.85 124 PRO B N 1
ATOM 1470 C CA . PRO B 1 40 ? -42.846 -4.737 31.565 1.00 17.42 124 PRO B CA 1
ATOM 1471 C C . PRO B 1 40 ? -42.964 -6.047 30.793 1.00 18.43 124 PRO B C 1
ATOM 1472 O O . PRO B 1 40 ? -43.672 -6.106 29.781 1.00 19.96 124 PRO B O 1
ATOM 1476 N N . GLY B 1 41 ? -42.167 -7.039 31.191 1.00 15.66 125 GLY B N 1
ATOM 1477 C CA . GLY B 1 41 ? -42.189 -8.360 30.561 1.00 16.58 125 GLY B CA 1
ATOM 1478 C C . GLY B 1 41 ? -40.851 -8.766 29.959 1.00 17.90 125 GLY B C 1
ATOM 1479 O O . GLY B 1 41 ? -39.810 -8.154 30.240 1.00 15.69 125 GLY B O 1
ATOM 1480 N N . LEU B 1 42 ? -40.876 -9.795 29.117 1.00 15.30 126 LEU B N 1
ATOM 1481 C CA . LEU B 1 42 ? -39.635 -10.398 28.637 1.00 14.85 126 LEU B CA 1
ATOM 1482 C C . LEU B 1 42 ? -39.158 -9.738 27.355 1.00 13.86 126 LEU B C 1
ATOM 1483 O O . LEU B 1 42 ? -39.948 -9.482 26.446 1.00 15.39 126 LEU B O 1
ATOM 1488 N N . HIS B 1 43 ? -37.855 -9.461 27.288 1.00 11.89 127 HIS B N 1
ATOM 1489 C CA . HIS B 1 43 ? -37.253 -8.873 26.101 1.00 12.47 127 HIS B CA 1
ATOM 1490 C C . HIS B 1 43 ? -36.030 -9.663 25.672 1.00 11.55 127 HIS B C 1
ATOM 1491 O O . HIS B 1 43 ? -35.124 -9.901 26.469 1.00 12.54 127 HIS B O 1
ATOM 1498 N N . GLY B 1 44 ? -35.958 -9.990 24.390 1.00 11.01 128 GLY B N 1
ATOM 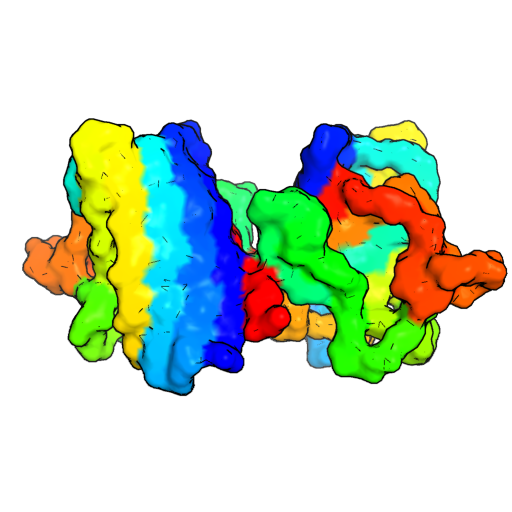1499 C CA . GLY B 1 44 ? -34.753 -10.622 23.837 1.00 11.13 128 GLY B CA 1
ATOM 1500 C C . GLY B 1 44 ? -33.512 -9.757 23.987 1.00 10.89 128 GLY B C 1
ATOM 1501 O O . GLY B 1 44 ? -33.559 -8.543 23.783 1.00 12.66 128 GLY B O 1
ATOM 1502 N N . LEU B 1 45 ? -32.382 -10.403 24.256 1.00 9.53 129 LEU B N 1
ATOM 1503 C CA . LEU B 1 45 ? -31.093 -9.706 24.376 1.00 9.49 129 LEU B CA 1
ATOM 1504 C C . LEU B 1 45 ? -30.038 -10.477 23.592 1.00 10.37 129 LEU B C 1
ATOM 1505 O O . LEU B 1 45 ? -29.858 -11.675 23.813 1.00 9.85 129 LEU B O 1
ATOM 1510 N N . HIS B 1 46 ? -29.371 -9.820 22.643 1.00 9.61 130 HIS B N 1
ATOM 1511 C CA . HIS B 1 46 ? -28.423 -10.525 21.769 1.00 8.53 130 HIS B CA 1
ATOM 1512 C C . HIS B 1 46 ? -27.209 -9.682 21.457 1.00 8.85 130 HIS B C 1
ATOM 1513 O O . HIS B 1 46 ? -27.309 -8.459 21.340 1.00 9.52 130 HIS B O 1
ATOM 1520 N N . VAL B 1 47 ? -26.067 -10.339 21.291 1.00 7.80 131 VAL B N 1
ATOM 1521 C CA . VAL B 1 47 ? -24.905 -9.685 20.700 1.00 8.94 131 VAL B CA 1
ATOM 1522 C C . VAL B 1 47 ? -24.969 -9.840 19.189 1.00 9.54 131 VAL B C 1
ATOM 1523 O O . VAL B 1 47 ? -25.152 -10.952 18.683 1.00 9.98 131 VAL B O 1
ATOM 1527 N N . HIS B 1 48 ? -24.876 -8.713 18.484 1.00 10.14 132 HIS B N 1
ATOM 1528 C CA . HIS B 1 48 ? -24.906 -8.708 17.018 1.00 9.69 132 HIS B CA 1
ATOM 1529 C C . HIS B 1 48 ? -23.503 -8.497 16.455 1.00 11.08 132 HIS B C 1
ATOM 1530 O O . HIS B 1 48 ? -22.570 -8.221 17.205 1.00 11.83 132 HIS B O 1
ATOM 1537 N N . GLN B 1 49 ? -23.349 -8.744 15.152 1.00 10.62 133 GLN B N 1
ATOM 1538 C CA A GLN B 1 49 ? -22.050 -8.833 14.477 0.50 11.87 133 GLN B CA 1
ATOM 1539 C CA B GLN B 1 49 ? -22.027 -8.858 14.556 0.50 11.72 133 GLN B CA 1
ATOM 1540 C C . GLN B 1 49 ? -21.208 -7.575 14.657 1.00 12.44 133 GLN B C 1
ATOM 1541 O O . GLN B 1 49 ? -19.997 -7.641 14.893 1.00 12.04 133 GLN B O 1
ATOM 1552 N N . TYR B 1 50 ? -21.832 -6.433 14.386 1.00 12.36 134 TYR B N 1
ATOM 1553 C CA . TYR B 1 50 ? -21.097 -5.176 14.240 1.00 12.31 134 TYR B CA 1
ATOM 1554 C C . TYR B 1 50 ? -21.490 -4.174 15.310 1.00 12.63 134 TYR B C 1
ATOM 1555 O O . TYR B 1 50 ? -22.640 -4.140 15.742 1.00 13.66 134 TYR B O 1
ATOM 1564 N N . GLY B 1 51 ? -20.554 -3.300 15.672 1.00 11.35 135 GLY B N 1
ATOM 1565 C CA . GLY B 1 51 ? -20.835 -2.204 16.603 1.00 10.60 135 GLY B CA 1
ATOM 1566 C C . GLY B 1 51 ? -21.042 -0.872 15.900 1.00 11.49 135 GLY B C 1
ATOM 1567 O O . GLY B 1 51 ? -21.167 0.177 16.534 1.00 12.19 135 GLY B O 1
ATOM 1568 N N . ASP B 1 52 ? -21.155 -0.943 14.582 1.00 12.42 136 ASP B N 1
ATOM 1569 C CA . ASP B 1 52 ? -21.315 0.224 13.722 1.00 12.92 136 ASP B CA 1
ATOM 1570 C C . ASP B 1 52 ? -22.712 0.828 13.882 1.00 14.86 136 ASP B C 1
ATOM 1571 O O . ASP B 1 52 ? -23.720 0.188 13.554 1.00 14.61 136 ASP B O 1
ATOM 1576 N N . LEU B 1 53 ? -22.775 2.032 14.449 1.00 14.00 137 LEU B N 1
ATOM 1577 C CA . LEU B 1 53 ? -24.048 2.703 14.714 1.00 14.99 137 LEU B CA 1
ATOM 1578 C C . LEU B 1 53 ? -24.317 3.836 13.722 1.00 15.97 137 LEU B C 1
ATOM 1579 O O . LEU B 1 53 ? -25.114 4.740 14.002 1.00 17.27 137 LEU B O 1
ATOM 1584 N N . THR B 1 54 ? -23.653 3.810 12.576 1.00 14.48 138 THR B N 1
ATOM 1585 C CA . THR B 1 54 ? -23.850 4.896 11.618 1.00 17.98 138 THR B CA 1
ATOM 1586 C C . THR B 1 54 ? -25.250 4.898 11.004 1.00 19.39 138 THR B C 1
ATOM 1587 O O . THR B 1 54 ? -25.760 5.951 10.620 1.00 21.92 138 THR B O 1
ATOM 1591 N N . ASN B 1 55 ? -25.897 3.737 10.970 1.00 18.63 139 ASN B N 1
ATOM 1592 C CA . ASN B 1 55 ? -27.337 3.698 10.735 1.00 19.37 139 ASN B CA 1
ATOM 1593 C C . ASN B 1 55 ? -28.124 3.258 11.972 1.00 18.03 139 ASN B C 1
ATOM 1594 O O . ASN B 1 55 ? -29.047 2.448 11.878 1.00 18.98 139 ASN B O 1
ATOM 1599 N N . ASN B 1 56 ? -27.818 3.880 13.107 1.00 17.91 140 ASN B N 1
ATOM 1600 C CA . ASN B 1 56 ? -28.368 3.468 14.398 1.00 21.77 140 ASN B CA 1
ATOM 1601 C C . ASN B 1 56 ? -28.291 1.955 14.563 1.00 20.52 140 ASN B C 1
ATOM 1602 O O . ASN B 1 56 ? -27.296 1.347 14.175 1.00 22.16 140 ASN B O 1
ATOM 1607 N N . CYS B 1 57 ? -29.347 1.330 15.073 1.00 20.41 141 CYS B N 1
ATOM 1608 C CA . CYS B 1 57 ? -29.263 -0.103 15.351 1.00 19.90 141 CYS B CA 1
ATOM 1609 C C . CYS B 1 57 ? -29.370 -0.964 14.088 1.00 19.04 141 CYS B C 1
ATOM 1610 O O . CYS B 1 57 ? -29.028 -2.149 14.103 1.00 19.23 141 CYS B O 1
ATOM 1613 N N . ASN B 1 58 ? -29.634 -0.317 12.955 1.00 20.53 142 ASN B N 1
ATOM 1614 C CA . ASN B 1 58 ? -29.778 -1.030 11.688 1.00 21.62 142 ASN B CA 1
ATOM 1615 C C . ASN B 1 58 ? -28.465 -1.458 11.041 1.00 19.95 142 ASN B C 1
ATOM 1616 O O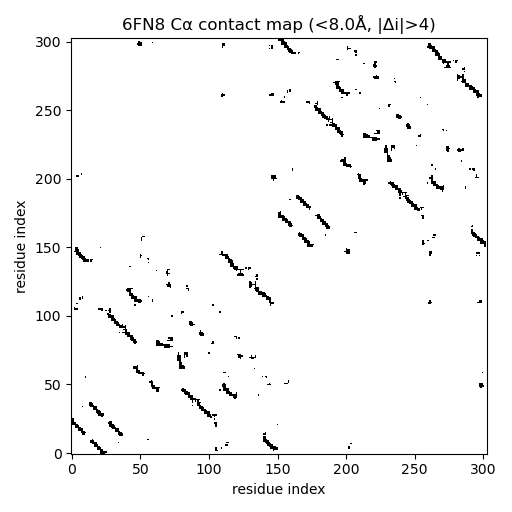 . ASN B 1 58 ? -28.462 -2.325 10.171 1.00 23.75 142 ASN B O 1
ATOM 1621 N N . SER B 1 59 ? -27.349 -0.845 11.436 1.00 17.07 143 SER B N 1
ATOM 1622 C CA . SER B 1 59 ? -26.046 -1.212 10.870 1.00 16.22 143 SER B CA 1
ATOM 1623 C C . SER B 1 59 ? -25.294 -2.254 11.714 1.00 17.63 143 SER B C 1
ATOM 1624 O O . SER B 1 59 ? -24.125 -2.560 11.455 1.00 17.13 143 SER B O 1
ATOM 1627 N N . CYS B 1 60 ? -25.991 -2.841 12.682 1.00 16.23 144 CYS B N 1
ATOM 1628 C CA . CYS B 1 60 ? -25.364 -3.781 13.620 1.00 16.44 144 CYS B CA 1
ATOM 1629 C C . CYS B 1 60 ? -25.294 -5.217 13.100 1.00 16.02 144 CYS B C 1
ATOM 1630 O O . CYS B 1 60 ? -24.603 -6.069 13.676 1.00 16.36 144 CYS B O 1
ATOM 1633 N N . GLY B 1 61 ? -25.933 -5.471 11.962 1.00 16.30 145 GLY B N 1
ATOM 1634 C CA . GLY B 1 61 ? -25.935 -6.813 11.399 1.00 16.39 145 GLY B CA 1
ATOM 1635 C C . GLY B 1 61 ? -26.802 -7.736 12.233 1.00 13.85 145 GLY B C 1
ATOM 1636 O O . GLY B 1 61 ? -27.617 -7.279 13.036 1.00 15.73 145 GLY B O 1
ATOM 1637 N N . ASN B 1 62 ? -26.585 -9.034 12.073 1.00 16.41 146 ASN B N 1
ATOM 1638 C CA . ASN B 1 62 ? -27.435 -10.048 12.686 1.00 17.99 146 ASN B CA 1
ATOM 1639 C C . ASN B 1 62 ? -26.817 -10.583 13.982 1.00 14.47 146 ASN B C 1
ATOM 1640 O O . ASN B 1 62 ? -25.697 -10.226 14.327 1.00 14.39 146 ASN B O 1
ATOM 1645 N N . HIS B 1 63 ? -27.508 -11.500 14.659 1.00 12.14 147 HIS B N 1
ATOM 1646 C CA . HIS B 1 63 ? -26.915 -12.137 15.842 1.00 12.54 147 HIS B CA 1
ATOM 1647 C C . HIS B 1 63 ? -25.536 -12.690 15.503 1.00 12.86 147 HIS B C 1
ATOM 1648 O O . HIS B 1 63 ? -25.350 -13.340 14.471 1.00 13.73 147 HIS B O 1
ATOM 1655 N N . PHE B 1 64 ? -24.568 -12.449 16.378 1.00 11.80 148 PHE B N 1
ATOM 1656 C CA . PHE B 1 64 ? -23.216 -12.953 16.156 1.00 13.31 148 PHE B CA 1
ATOM 1657 C C . PHE B 1 64 ? -23.217 -14.482 16.108 1.00 12.56 148 PHE B C 1
ATOM 1658 O O . PHE B 1 64 ? -23.736 -15.138 17.020 1.00 13.04 148 PHE B O 1
ATOM 1666 N N . ASN B 1 65 ? -22.720 -15.046 15.005 1.00 13.44 149 ASN B N 1
ATOM 1667 C CA . ASN B 1 65 ? -22.904 -16.475 14.726 1.00 13.94 149 ASN B CA 1
ATOM 1668 C C . ASN B 1 65 ? -21.702 -17.106 14.009 1.00 15.10 149 ASN B C 1
ATOM 1669 O O . ASN B 1 65 ? -21.837 -17.628 12.899 1.00 18.09 149 ASN B O 1
ATOM 1674 N N . PRO B 1 66 ? -20.529 -17.097 14.663 1.00 15.80 150 PRO B N 1
ATOM 1675 C CA . PRO B 1 66 ? -19.303 -17.557 14.011 1.00 19.15 150 PRO B CA 1
ATOM 1676 C C . PRO B 1 66 ? -19.361 -19.045 13.655 1.00 21.89 150 PRO B C 1
ATOM 1677 O O . PRO B 1 66 ? -18.672 -19.486 12.733 1.00 23.22 150 PRO B O 1
ATOM 1681 N N . ASP B 1 67 ? -20.174 -19.806 14.383 1.00 20.98 151 ASP B N 1
ATOM 1682 C CA . ASP B 1 67 ? -20.220 -21.259 14.219 1.00 20.60 151 ASP B CA 1
ATOM 1683 C C . ASP B 1 67 ? -21.317 -21.719 13.254 1.00 20.91 151 ASP B C 1
ATOM 1684 O O . ASP B 1 67 ? -21.480 -22.919 13.021 1.00 22.71 151 ASP B O 1
ATOM 1689 N N . GLY B 1 68 ? -22.070 -20.771 12.704 1.00 20.33 152 GLY B N 1
ATOM 1690 C CA . GLY B 1 68 ? -23.152 -21.081 11.760 1.00 20.77 152 GLY B CA 1
ATOM 1691 C C . GLY B 1 68 ? -24.252 -21.944 12.361 1.00 20.66 152 GLY B C 1
ATOM 1692 O O . GLY B 1 68 ? -24.771 -22.853 11.707 1.00 26.46 152 GLY B O 1
ATOM 1693 N N . ALA B 1 69 ? -24.542 -21.710 13.639 1.00 19.10 153 ALA B N 1
ATOM 1694 C CA . ALA B 1 69 ? -25.597 -22.421 14.359 1.00 17.38 153 ALA B CA 1
ATOM 1695 C C . ALA B 1 69 ? -26.995 -21.886 14.036 1.00 18.65 153 ALA B C 1
ATOM 1696 O O . ALA B 1 69 ?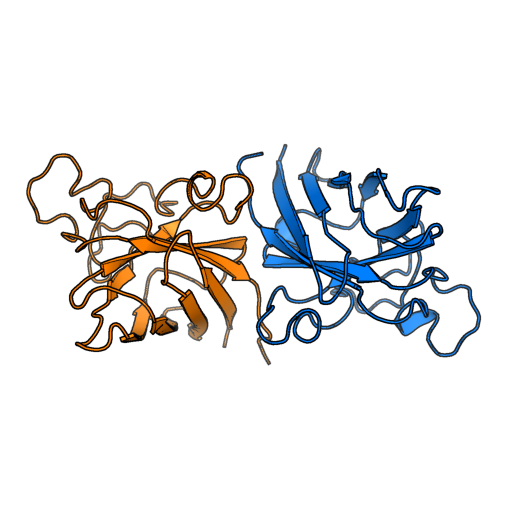 -27.147 -20.844 13.392 1.00 18.89 153 ALA B O 1
ATOM 1698 N N . SER B 1 70 ? -28.018 -22.580 14.525 1.00 16.94 154 SER B N 1
ATOM 1699 C CA . SER B 1 70 ? -29.367 -22.011 14.559 1.00 17.29 154 SER B CA 1
ATOM 1700 C C . SE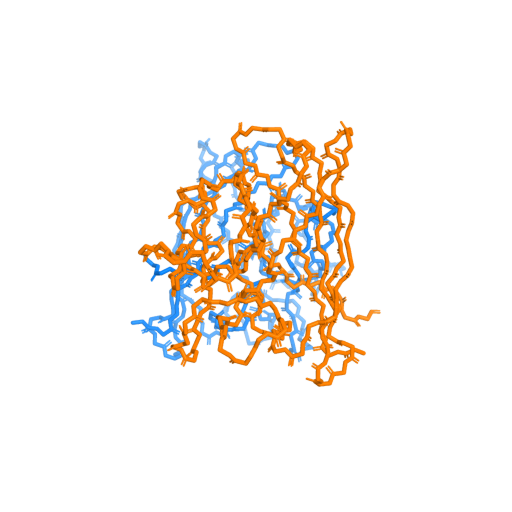R B 1 70 ? -29.565 -21.151 15.804 1.00 15.80 154 SER B C 1
ATOM 1701 O O . SER B 1 70 ? -28.810 -21.266 16.771 1.00 16.20 154 SER B O 1
ATOM 1704 N N . HIS B 1 71 ? -30.570 -20.278 15.758 1.00 14.73 155 HIS B N 1
ATOM 1705 C CA . HIS B 1 71 ? -30.948 -19.473 16.922 1.00 12.91 155 HIS B CA 1
ATOM 1706 C C . HIS B 1 71 ? -31.474 -20.361 18.042 1.00 16.41 155 HIS B C 1
ATOM 1707 O O . HIS B 1 71 ? -32.265 -21.280 17.801 1.00 15.74 155 HIS B O 1
ATOM 1714 N N . GLY B 1 72 ? -31.054 -20.075 19.269 1.00 15.83 156 GLY B N 1
ATOM 1715 C CA . GLY B 1 72 ? -31.523 -20.829 20.418 1.00 15.98 156 GLY B CA 1
ATOM 1716 C C . GLY B 1 72 ? -31.467 -20.033 21.698 1.00 16.42 156 GLY B C 1
ATOM 1717 O O . GLY B 1 72 ? -31.173 -18.839 21.680 1.00 14.56 156 GLY B O 1
ATOM 1718 N N . GLY B 1 73 ? -31.736 -20.700 22.819 1.00 15.84 157 GLY B N 1
ATOM 1719 C CA . GLY B 1 73 ? -31.576 -20.084 24.122 1.00 15.71 157 GLY B CA 1
ATOM 1720 C C . GLY B 1 73 ? -30.164 -20.264 24.636 1.00 14.60 157 GLY B C 1
ATOM 1721 O O . GLY B 1 73 ? -29.407 -21.069 24.100 1.00 14.66 157 GLY B O 1
ATOM 1722 N N . PRO B 1 74 ? -29.801 -19.497 25.669 1.00 16.62 158 PRO B N 1
ATOM 1723 C CA . PRO B 1 74 ? -28.426 -19.408 26.147 1.00 17.06 158 PRO B CA 1
ATOM 1724 C C . PRO B 1 74 ? -27.893 -20.718 26.737 1.00 22.07 158 PRO B C 1
ATOM 1725 O O . PRO B 1 74 ? -26.693 -20.985 26.650 1.00 20.39 158 PRO B O 1
ATOM 1729 N N . GLN B 1 75 ? -28.788 -21.584 27.200 1.00 21.95 159 GLN B N 1
ATOM 1730 C CA . GLN B 1 75 ? -28.376 -22.889 27.728 1.00 22.29 159 GLN B CA 1
ATOM 1731 C C . GLN B 1 75 ? -28.341 -24.008 26.684 1.00 23.75 159 GLN B C 1
ATOM 1732 O O . GLN B 1 75 ? -27.961 -25.142 26.998 1.00 23.94 159 GLN B O 1
ATOM 1738 N N . ASP B 1 76 ? -28.784 -23.713 25.464 1.00 21.77 160 ASP B N 1
ATOM 1739 C CA . ASP B 1 76 ? -28.797 -24.707 24.385 1.00 22.11 160 ASP B CA 1
ATOM 1740 C C . ASP B 1 76 ? -27.413 -24.874 23.780 1.00 24.42 160 ASP B C 1
ATOM 1741 O O . ASP B 1 76 ? -26.620 -23.937 23.781 1.00 26.54 160 ASP B O 1
ATOM 1746 N N . SER B 1 77 ? -27.144 -26.048 23.210 1.00 30.64 161 SER B N 1
ATOM 1747 C CA . SER B 1 77 ? -25.917 -26.249 22.443 1.00 33.49 161 SER B CA 1
ATOM 1748 C C . SER B 1 77 ? -26.069 -25.847 20.978 1.00 30.47 161 SER B C 1
ATOM 1749 O O . SER B 1 77 ? -25.106 -25.408 20.354 1.00 41.21 161 SER B O 1
ATOM 1752 N N . ASP B 1 78 ? -27.292 -25.902 20.459 1.00 26.88 162 ASP B N 1
ATOM 1753 C CA . ASP B 1 78 ? -27.597 -25.224 19.202 1.00 24.38 162 ASP B CA 1
ATOM 1754 C C . ASP B 1 78 ? -28.097 -23.794 19.423 1.00 20.81 162 ASP B C 1
ATOM 1755 O O . ASP B 1 78 ? -29.296 -23.544 19.474 1.00 21.30 162 ASP B O 1
ATOM 1760 N N . ARG B 1 79 ? -27.162 -22.854 19.522 1.00 17.81 163 ARG B N 1
ATOM 1761 C CA . ARG B 1 79 ? -27.504 -21.433 19.646 1.00 13.45 163 ARG B CA 1
ATOM 1762 C C . ARG B 1 79 ? -26.465 -20.617 18.873 1.00 12.73 163 ARG B C 1
ATOM 1763 O O . ARG B 1 79 ? -25.328 -21.060 18.690 1.00 15.33 163 ARG B O 1
ATOM 1771 N N . HIS B 1 80 ? -26.811 -19.373 18.560 1.00 11.30 164 HIS B N 1
ATOM 1772 C CA . HIS B 1 80 ? -25.824 -18.407 18.103 1.00 12.09 164 HIS B CA 1
ATOM 1773 C C . HIS B 1 80 ? -24.917 -18.049 19.270 1.00 11.36 164 HIS B C 1
ATOM 1774 O O . HIS B 1 80 ? -25.370 -17.920 20.400 1.00 12.45 164 HIS B O 1
ATOM 1781 N N . ARG B 1 81 ? -23.647 -17.792 18.979 1.00 12.48 165 ARG B N 1
ATOM 1782 C CA . ARG B 1 81 ? -22.737 -17.342 20.021 1.00 14.21 165 ARG B CA 1
ATOM 1783 C C . ARG B 1 81 ? -23.329 -16.127 20.740 1.00 12.63 165 ARG B C 1
ATOM 1784 O O . ARG B 1 81 ? -23.202 -15.994 21.961 1.00 12.15 165 ARG B O 1
ATOM 1792 N N . GLY B 1 82 ? -23.998 -15.260 19.983 1.00 11.76 166 GLY B N 1
ATOM 1793 C CA . GLY B 1 82 ? -24.591 -14.039 20.546 1.00 11.94 166 GLY B CA 1
ATOM 1794 C C . GLY B 1 82 ? -25.930 -14.166 21.259 1.00 11.02 166 GLY B C 1
ATOM 1795 O O . GLY B 1 82 ? -26.474 -13.170 21.736 1.00 11.98 166 GLY B O 1
ATOM 1796 N N . ASP B 1 83 ? -26.448 -15.386 21.399 1.00 10.12 167 ASP B N 1
ATOM 1797 C CA . ASP B 1 83 ? -27.776 -15.567 21.979 1.00 10.68 167 ASP B CA 1
ATOM 1798 C C . ASP B 1 83 ? -27.768 -15.545 23.500 1.00 11.38 167 ASP B C 1
ATOM 1799 O O . ASP B 1 83 ? -27.351 -16.519 24.130 1.00 13.62 167 ASP B O 1
ATOM 1804 N N . LEU B 1 84 ? -28.367 -14.512 24.088 1.00 10.62 168 LEU B N 1
ATOM 1805 C CA . LEU B 1 84 ? -28.403 -14.394 25.542 1.00 11.39 168 LEU B CA 1
ATOM 1806 C C . LEU B 1 84 ? -29.810 -14.530 26.126 1.00 13.19 168 LEU B C 1
ATOM 1807 O O . LEU B 1 84 ? -30.003 -14.347 27.329 1.00 14.58 168 LEU B O 1
ATOM 1812 N N . GLY B 1 85 ? -30.755 -14.982 25.311 1.00 12.30 169 GLY B N 1
ATOM 1813 C CA . GLY B 1 85 ? -32.120 -15.202 25.790 1.00 12.01 169 GLY B CA 1
ATOM 1814 C C . GLY B 1 85 ? -32.854 -13.934 26.190 1.00 14.96 169 GLY B C 1
ATOM 1815 O O . GLY B 1 85 ? -32.732 -12.910 25.522 1.00 15.41 169 GLY B O 1
ATOM 1816 N N . ASN B 1 86 ? -33.723 -14.044 27.189 1.00 12.34 170 ASN B N 1
ATOM 1817 C CA . ASN B 1 86 ? -34.553 -12.917 27.605 1.00 12.07 170 ASN B CA 1
ATOM 1818 C C . ASN B 1 86 ? -34.049 -12.298 28.889 1.00 15.13 170 ASN B C 1
ATOM 1819 O O . ASN B 1 86 ? -33.519 -12.997 29.765 1.00 13.97 170 ASN B O 1
ATOM 1824 N N . VAL B 1 87 ? -34.335 -11.009 29.045 1.00 12.87 171 VAL B N 1
ATOM 1825 C CA . VAL B 1 87 ? -34.308 -10.353 30.345 1.00 13.08 171 VAL B CA 1
ATOM 1826 C C . VAL B 1 87 ? -35.701 -9.833 30.679 1.00 13.49 171 VAL B C 1
ATOM 1827 O O . VAL B 1 87 ? -36.498 -9.583 29.778 1.00 15.29 171 VAL B O 1
ATOM 1831 N N . ARG B 1 88 ? -36.031 -9.804 31.968 1.00 13.52 172 ARG B N 1
ATOM 1832 C CA A ARG B 1 88 ? -37.366 -9.405 32.408 0.50 12.63 172 ARG B CA 1
ATOM 1833 C CA B ARG B 1 88 ? -37.363 -9.410 32.409 0.50 13.05 172 ARG B CA 1
ATOM 1834 C C . ARG B 1 88 ? -37.353 -7.995 32.979 1.00 12.95 172 ARG B C 1
ATOM 1835 O O . ARG B 1 88 ? -36.613 -7.696 33.923 1.00 14.45 172 ARG B O 1
ATOM 1850 N N . ALA B 1 89 ? -38.161 -7.124 32.390 1.00 13.61 173 ALA B N 1
ATOM 1851 C CA . ALA B 1 89 ? -38.375 -5.806 32.956 1.00 13.86 173 ALA B CA 1
ATOM 1852 C C . ALA B 1 89 ? -39.523 -5.868 33.955 1.00 14.07 173 ALA B C 1
ATOM 1853 O O . ALA B 1 89 ? -40.572 -6.440 33.664 1.00 15.18 173 ALA B O 1
ATOM 1855 N N . ASP B 1 90 ? -39.314 -5.261 35.117 1.00 18.02 174 ASP B N 1
ATOM 1856 C CA . ASP B 1 90 ? -40.336 -5.200 36.160 1.00 16.85 174 ASP B CA 1
ATOM 1857 C C . ASP B 1 90 ? -41.421 -4.169 35.828 1.00 19.05 174 ASP B C 1
ATOM 1858 O O . ASP B 1 90 ? -41.404 -3.561 34.758 1.00 16.81 174 ASP B O 1
ATOM 1863 N N . ALA B 1 91 ? -42.322 -3.930 36.777 1.00 20.61 175 ALA B N 1
ATOM 1864 C CA . ALA B 1 91 ? -43.478 -3.068 36.529 1.00 21.06 175 ALA B CA 1
ATOM 1865 C C . ALA B 1 91 ? -43.075 -1.624 36.243 1.00 24.34 175 ALA B C 1
ATOM 1866 O O . ALA B 1 91 ? -43.825 -0.881 35.606 1.00 24.32 175 ALA B O 1
ATOM 1868 N N . ASP B 1 92 ? -41.922 -1.216 36.764 1.00 20.75 176 ASP B N 1
ATOM 1869 C CA . ASP B 1 92 ? -41.414 0.138 36.543 1.00 22.23 176 ASP B CA 1
ATOM 1870 C C . ASP B 1 92 ? -40.604 0.247 35.256 1.00 21.71 176 ASP B C 1
ATOM 1871 O O . ASP B 1 92 ? -40.131 1.327 34.898 1.00 22.64 176 ASP B O 1
ATOM 1876 N N . GLY B 1 93 ? -40.440 -0.875 34.565 1.00 18.86 177 GLY B N 1
ATOM 1877 C CA . GLY B 1 93 ? -39.736 -0.872 33.295 1.00 15.32 177 GLY B CA 1
ATOM 1878 C C . GLY B 1 93 ? -38.248 -1.123 33.430 1.00 16.64 177 GLY B C 1
ATOM 1879 O O . GLY B 1 93 ? -37.486 -0.874 32.500 1.00 14.06 177 GLY B O 1
ATOM 1880 N N . ARG B 1 94 ? -37.825 -1.656 34.572 1.00 16.19 178 ARG B N 1
ATOM 1881 C CA . ARG B 1 94 ? -36.400 -1.876 34.797 1.00 14.74 178 ARG B CA 1
ATOM 1882 C C . ARG B 1 94 ? -36.063 -3.364 34.723 1.00 15.54 178 ARG B C 1
ATOM 1883 O O . ARG B 1 94 ? -36.739 -4.197 35.330 1.00 15.73 178 ARG B O 1
ATOM 1891 N N . ALA B 1 95 ? -35.049 -3.701 33.929 1.00 14.45 179 ALA B N 1
ATOM 1892 C CA . ALA B 1 95 ? -34.519 -5.062 33.904 1.00 15.40 179 ALA B CA 1
ATOM 1893 C C . ALA B 1 95 ? -33.130 -5.053 34.533 1.00 14.89 179 ALA B C 1
ATOM 1894 O O . ALA B 1 95 ? -32.193 -4.497 33.958 1.00 15.51 179 ALA B O 1
ATOM 1896 N N . ILE B 1 96 ? -32.999 -5.669 35.705 1.00 16.02 180 ILE B N 1
ATOM 1897 C CA . ILE B 1 96 ? -31.684 -5.913 36.304 1.00 16.88 180 ILE B CA 1
ATOM 1898 C C . ILE B 1 96 ? -31.401 -7.392 36.158 1.00 16.81 180 ILE B C 1
ATOM 1899 O O . ILE B 1 96 ? -32.275 -8.218 36.427 1.00 18.23 180 ILE B O 1
ATOM 1904 N N . PHE B 1 97 ? -30.236 -7.733 35.623 1.00 13.89 181 PHE B N 1
ATOM 1905 C CA . PHE B 1 97 ? -29.954 -9.132 35.311 1.00 13.78 181 PHE B CA 1
ATOM 1906 C C . PHE B 1 97 ? -28.493 -9.476 35.517 1.00 12.19 181 PHE B C 1
ATOM 1907 O O . PHE B 1 97 ? -27.623 -8.601 35.473 1.00 11.75 181 PHE B O 1
ATOM 1915 N N . ARG B 1 98 ? -28.245 -10.765 35.723 1.00 12.57 182 ARG B N 1
ATOM 1916 C CA . ARG B 1 98 ? -26.900 -11.306 35.901 1.00 12.77 182 ARG B CA 1
ATOM 1917 C C . ARG B 1 98 ? -26.885 -12.721 35.328 1.00 14.58 182 ARG B C 1
ATOM 1918 O O . ARG B 1 98 ? -27.757 -13.540 35.639 1.00 17.47 182 ARG B O 1
ATOM 1926 N N . MET B 1 99 ? -25.989 -12.956 34.376 1.00 14.54 183 MET B N 1
ATOM 1927 C CA . MET B 1 99 ? -25.880 -14.254 33.716 1.00 16.45 183 MET B CA 1
ATOM 1928 C C . MET B 1 99 ? -24.416 -14.681 33.744 1.00 16.13 183 MET B C 1
ATOM 1929 O O . MET B 1 99 ? -23.516 -13.842 33.834 1.00 12.64 183 MET B O 1
ATOM 1934 N N . GLU B 1 100 ? -24.170 -15.986 33.669 1.00 14.59 184 GLU B N 1
ATOM 1935 C CA . GLU B 1 100 ? -22.823 -16.475 33.465 1.00 17.42 184 GLU B CA 1
ATOM 1936 C C . GLU B 1 100 ? -22.820 -17.403 32.267 1.00 19.26 184 GLU B C 1
ATOM 1937 O O . GLU B 1 100 ? -23.427 -18.473 32.300 1.00 24.80 184 GLU B O 1
ATOM 1943 N N . ASP B 1 101 ? -22.270 -16.923 31.159 1.00 14.92 185 ASP B N 1
ATOM 1944 C CA . ASP B 1 101 ? -22.409 -17.632 29.894 1.00 15.53 185 ASP B CA 1
ATOM 1945 C C . ASP B 1 101 ? -21.169 -18.474 29.603 1.00 16.17 185 ASP B C 1
ATOM 1946 O O . ASP B 1 101 ? -20.047 -18.048 29.873 1.00 16.39 185 ASP B O 1
ATOM 1951 N N A GLU B 1 102 ? -21.376 -19.687 29.100 0.50 16.85 186 GLU B N 1
ATOM 1952 N N B GLU B 1 102 ? -21.391 -19.673 29.068 0.50 17.65 186 GLU B N 1
ATOM 1953 C CA A GLU B 1 102 ? -20.278 -20.636 28.934 0.50 19.10 186 GLU B CA 1
ATOM 1954 C CA B GLU B 1 102 ? -20.336 -20.675 28.923 0.50 20.78 186 GLU B CA 1
ATOM 1955 C C A GLU B 1 102 ? -19.721 -20.631 27.512 0.50 21.14 186 GLU B C 1
ATOM 1956 C C B GLU B 1 102 ? -19.838 -20.764 27.485 0.50 21.83 186 GLU B C 1
ATOM 1957 O O A GLU B 1 102 ? -18.626 -21.144 27.266 0.50 21.59 186 GLU B O 1
ATOM 1958 O O B GLU B 1 102 ? -18.981 -21.593 27.172 0.50 21.94 186 GLU B O 1
ATOM 1969 N N . GLN B 1 103 ? -20.424 -19.958 26.604 1.00 19.26 187 GLN B N 1
ATOM 1970 C CA . GLN B 1 103 ? -20.050 -19.966 25.187 1.00 22.10 187 GLN B CA 1
ATOM 1971 C C . GLN B 1 103 ? -19.510 -18.614 24.701 1.00 21.64 187 GLN B C 1
ATOM 1972 O O . GLN B 1 103 ? -18.501 -18.559 24.003 1.00 24.71 187 GLN B O 1
ATOM 1978 N N . LEU B 1 104 ? -20.194 -17.531 25.058 1.00 16.81 188 LEU B N 1
ATOM 1979 C CA . LEU B 1 104 ? -19.754 -16.186 24.697 1.00 15.18 188 LEU B CA 1
ATOM 1980 C C . LEU B 1 104 ? -18.513 -15.767 25.487 1.00 15.23 188 LEU B C 1
ATOM 1981 O O . LEU B 1 104 ? -18.461 -15.945 26.699 1.00 14.32 188 LEU B O 1
ATOM 1986 N N . LYS B 1 105 ? -17.501 -15.256 24.787 1.00 14.29 189 LYS B N 1
ATOM 1987 C CA . LYS B 1 105 ? -16.257 -14.822 25.430 1.00 14.33 189 LYS B CA 1
ATOM 1988 C C . LYS B 1 105 ? -16.100 -13.316 25.293 1.00 14.67 189 LYS B C 1
ATOM 1989 O O . LYS B 1 105 ? -16.512 -12.739 24.286 1.00 14.37 189 LYS B O 1
ATOM 1995 N N A VAL B 1 106 ? -15.397 -12.704 26.239 0.50 13.05 190 VAL B N 1
ATOM 1996 N N B VAL B 1 106 ? -15.426 -12.685 26.248 0.50 13.79 190 VAL B N 1
ATOM 1997 C CA A VAL B 1 106 ? -15.212 -11.257 26.215 0.50 13.55 190 VAL B CA 1
ATOM 1998 C CA B VAL B 1 106 ? -15.250 -11.239 26.172 0.50 14.83 190 VAL B CA 1
ATOM 1999 C C A VAL B 1 106 ? -14.453 -10.806 24.968 0.50 14.47 190 VAL B C 1
ATOM 2000 C C B VAL B 1 106 ? -14.505 -10.829 24.906 0.50 15.10 190 VAL B C 1
ATOM 2001 O O A VAL B 1 106 ? -14.747 -9.753 24.398 0.50 13.40 190 VAL B O 1
ATOM 2002 O O B VAL B 1 106 ? -14.831 -9.816 24.283 0.50 13.64 190 VAL B O 1
ATOM 2009 N N . TRP B 1 107 ? -13.565 -11.662 24.470 1.00 13.36 191 TRP B N 1
ATOM 2010 C CA . TRP B 1 107 ? -12.811 -11.340 23.271 1.00 15.65 191 TRP B CA 1
ATOM 2011 C C . TRP B 1 107 ? -13.656 -11.458 22.006 1.00 15.60 191 TRP B C 1
ATOM 2012 O O . TRP B 1 107 ? -13.359 -10.797 21.010 1.00 17.20 191 TRP B O 1
ATOM 2023 N N . ASP B 1 108 ? -14.711 -12.274 22.067 1.00 16.63 192 ASP B N 1
ATOM 2024 C CA . ASP B 1 108 ? -15.774 -12.288 21.050 1.00 17.52 192 ASP B CA 1
ATOM 2025 C C . ASP B 1 108 ? -16.437 -10.920 20.933 1.00 19.29 192 ASP B C 1
ATOM 2026 O O . ASP B 1 108 ? -16.794 -10.504 19.834 1.00 26.43 192 ASP B O 1
ATOM 2031 N N . VAL B 1 109 ? -16.817 -10.342 22.067 1.00 14.97 193 VAL B N 1
ATOM 2032 C CA . VAL B 1 109 ? -17.870 -9.319 22.061 1.00 15.30 193 VAL B CA 1
ATOM 2033 C C . VAL B 1 109 ? -17.315 -7.942 21.700 1.00 13.87 193 VAL B C 1
ATOM 2034 O O . VAL B 1 109 ? -18.070 -7.047 21.320 1.00 12.56 193 VAL B O 1
ATOM 2038 N N . ILE B 1 110 ? -16.034 -7.708 21.970 1.00 13.26 194 ILE B N 1
ATOM 2039 C CA . ILE B 1 110 ? -15.559 -6.332 21.933 1.00 13.34 194 ILE B CA 1
ATOM 2040 C C . ILE B 1 110 ? -15.573 -5.789 20.504 1.00 11.89 194 ILE B C 1
ATOM 2041 O O . ILE B 1 110 ? -15.289 -6.511 19.546 1.00 13.59 194 ILE B O 1
ATOM 2046 N N . GLY B 1 111 ? -16.090 -4.575 20.368 1.00 11.68 195 GLY B N 1
ATOM 2047 C CA . GLY B 1 111 ? -16.280 -3.960 19.064 1.00 11.11 195 GLY B CA 1
ATOM 2048 C C . GLY B 1 111 ? -17.611 -4.304 18.428 1.00 11.46 195 GLY B C 1
ATOM 2049 O O . GLY B 1 111 ? -17.925 -3.810 17.357 1.00 10.92 195 GLY B O 1
ATOM 2050 N N . ARG B 1 112 ? -18.361 -5.222 19.032 1.00 9.87 196 ARG B N 1
ATOM 2051 C CA . ARG B 1 112 ? -19.654 -5.577 18.483 1.00 8.94 196 ARG B CA 1
ATOM 2052 C C . ARG B 1 112 ? -20.764 -4.781 19.158 1.00 9.07 196 ARG B C 1
ATOM 2053 O O . ARG B 1 112 ? -20.501 -3.719 19.721 1.00 10.83 196 ARG B O 1
ATOM 2061 N N . SER B 1 113 ? -22.016 -5.213 19.007 1.00 9.68 197 SER B N 1
ATOM 2062 C CA . SER B 1 113 ? -23.134 -4.514 19.636 1.00 9.89 197 SER B CA 1
ATOM 2063 C C . SER B 1 113 ? -23.951 -5.439 20.521 1.00 9.45 197 SER B C 1
ATOM 2064 O O . SER B 1 113 ? -24.068 -6.636 20.251 1.00 11.02 197 SER B O 1
ATOM 2067 N N . LEU B 1 114 ? -24.520 -4.859 21.569 1.00 9.11 198 LEU B N 1
ATOM 2068 C CA . LEU B 1 114 ? -25.503 -5.537 22.388 1.00 9.45 198 LEU B CA 1
ATOM 2069 C C . LEU B 1 114 ? -26.845 -4.873 22.144 1.00 10.51 198 LEU B C 1
ATOM 2070 O O . LEU B 1 114 ? -26.974 -3.646 22.244 1.00 9.34 198 LEU B O 1
ATOM 2075 N N . ILE B 1 115 ? -27.841 -5.690 21.807 1.00 9.83 199 ILE B N 1
ATOM 2076 C CA . ILE B 1 115 ? -29.138 -5.162 21.394 1.00 10.29 199 ILE B CA 1
ATOM 2077 C C . ILE B 1 115 ? -30.256 -5.786 22.207 1.00 10.55 199 ILE B C 1
ATOM 2078 O O . ILE B 1 115 ? -30.227 -6.983 22.499 1.00 11.06 199 ILE B O 1
ATOM 2083 N N . ILE B 1 116 ? -31.226 -4.963 22.592 1.00 9.02 200 ILE B N 1
ATOM 2084 C CA . ILE B 1 116 ? -32.408 -5.454 23.297 1.00 9.55 200 ILE B CA 1
ATOM 2085 C C . ILE B 1 116 ? -33.645 -5.209 22.450 1.00 11.34 200 ILE B C 1
ATOM 2086 O O . ILE B 1 116 ? -33.770 -4.171 21.797 1.00 10.73 200 ILE B O 1
ATOM 2091 N N . ASP B 1 117 ? -34.535 -6.195 22.440 1.00 11.94 201 ASP B N 1
ATOM 2092 C CA . ASP B 1 117 ? -35.607 -6.243 21.464 1.00 13.53 201 ASP B CA 1
ATOM 2093 C C . ASP B 1 117 ? -36.931 -5.810 22.062 1.00 13.58 201 ASP B C 1
ATOM 2094 O O . ASP B 1 117 ? -37.108 -5.846 23.277 1.00 12.57 201 ASP B O 1
ATOM 2099 N N . GLU B 1 118 ? -37.898 -5.590 21.173 1.00 13.40 202 GLU B N 1
ATOM 2100 C CA . GLU B 1 118 ? -39.241 -5.136 21.516 1.00 15.69 202 GLU B CA 1
ATOM 2101 C C . GLU B 1 118 ? -39.999 -6.184 22.330 1.00 14.95 202 GLU B C 1
ATOM 2102 O O . GLU B 1 118 ? -40.727 -5.856 23.267 1.00 16.53 202 GLU B O 1
ATOM 2108 N N . GLY B 1 119 ? -39.847 -7.443 21.946 1.00 15.16 203 GLY B N 1
ATOM 2109 C CA . GLY B 1 119 ? -40.630 -8.512 22.550 1.00 15.68 203 GLY B CA 1
ATOM 2110 C C . GLY B 1 119 ? -39.799 -9.691 23.021 1.00 16.74 203 GLY B C 1
ATOM 2111 O O . GLY B 1 119 ? -38.564 -9.647 23.022 1.00 14.01 203 GLY B O 1
ATOM 2112 N N . GLU B 1 120 ? -40.500 -10.779 23.316 1.00 15.80 204 GLU B N 1
ATOM 2113 C CA . GLU B 1 120 ? -39.901 -11.984 23.877 1.00 14.78 204 GLU B CA 1
ATOM 2114 C C . GLU B 1 120 ? -39.191 -12.796 22.795 1.00 13.75 204 GLU B C 1
ATOM 2115 O O . GLU B 1 120 ? -39.724 -13.008 21.703 1.00 15.39 204 GLU B O 1
ATOM 2121 N N . ASP B 1 121 ? -37.956 -13.195 23.086 1.00 13.13 205 ASP B N 1
ATOM 2122 C C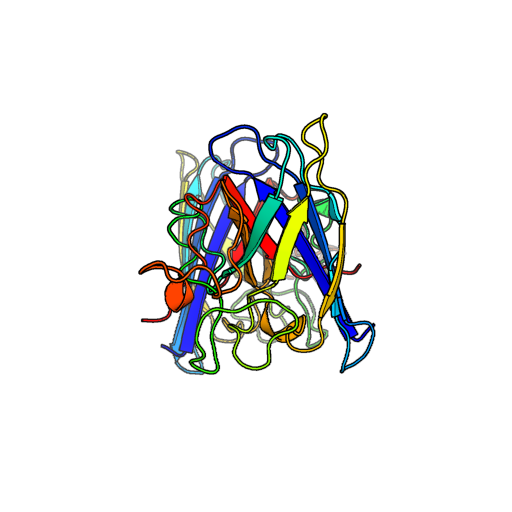A . ASP B 1 121 ? -37.236 -14.210 22.317 1.00 12.15 205 ASP B CA 1
ATOM 2123 C C . ASP B 1 121 ? -37.880 -15.583 22.552 1.00 13.60 205 ASP B C 1
ATOM 2124 O O . ASP B 1 121 ? -37.989 -16.025 23.698 1.00 14.98 205 ASP B O 1
ATOM 2129 N N . ASP B 1 122 ? -38.321 -16.241 21.481 1.00 12.15 206 ASP B N 1
ATOM 2130 C CA . ASP B 1 122 ? -38.948 -17.569 21.630 1.00 14.43 206 ASP B CA 1
ATOM 2131 C C . ASP B 1 122 ? -37.930 -18.702 21.734 1.00 16.12 206 ASP B C 1
ATOM 2132 O O . ASP B 1 122 ? -38.292 -19.864 21.942 1.00 15.97 206 ASP B O 1
ATOM 2137 N N . LEU B 1 123 ? -36.652 -18.332 21.721 1.00 13.19 207 LEU B N 1
ATOM 2138 C CA . LEU B 1 123 ? -35.561 -19.252 22.047 1.00 13.26 207 LEU B CA 1
ATOM 2139 C C . LEU B 1 123 ? -35.454 -20.391 21.043 1.00 13.43 207 LEU B C 1
ATOM 2140 O O . LEU B 1 123 ? -34.804 -21.404 21.313 1.00 13.59 207 LEU B O 1
ATOM 2145 N N . GLY B 1 124 ? -36.014 -20.177 19.855 1.00 13.19 208 GLY B N 1
ATOM 2146 C CA . GLY B 1 124 ? -36.002 -21.185 18.799 1.00 14.14 208 GLY B CA 1
ATOM 2147 C C . GLY B 1 124 ? -37.135 -22.191 18.912 1.00 15.76 208 GLY B C 1
ATOM 2148 O O . GLY B 1 124 ? -37.151 -23.199 18.201 1.00 17.52 208 GLY B O 1
ATOM 2149 N N . ARG B 1 125 ? -38.058 -21.942 19.837 1.00 14.53 209 ARG B N 1
ATOM 2150 C CA . ARG B 1 125 ? -39.061 -22.952 20.229 1.00 15.50 209 ARG B CA 1
ATOM 2151 C C . ARG B 1 125 ? -40.453 -22.686 19.678 1.00 16.85 209 ARG B C 1
ATOM 2152 O O . ARG B 1 125 ? -41.397 -23.420 19.993 1.00 18.37 209 ARG B O 1
ATOM 2160 N N . GLY B 1 126 ? -40.620 -21.561 18.991 1.00 16.47 210 GLY B N 1
ATOM 2161 C CA . GLY B 1 126 ? -41.950 -21.018 18.747 1.00 17.27 210 GLY B CA 1
ATOM 2162 C C . GLY B 1 126 ? -42.633 -21.595 17.517 1.00 19.16 210 GLY B C 1
ATOM 2163 O O . GLY B 1 126 ? -43.829 -21.375 17.303 1.00 24.39 210 GLY B O 1
ATOM 2164 N N . GLY B 1 127 ? -41.871 -22.305 16.692 1.00 20.94 211 GLY B N 1
ATOM 2165 C CA . GLY B 1 127 ? -42.420 -22.950 15.497 1.00 23.29 211 GLY B CA 1
ATOM 2166 C C . GLY B 1 127 ? -42.660 -21.972 14.363 1.00 25.82 211 GLY B C 1
ATOM 2167 O O . GLY B 1 127 ? -43.340 -22.295 13.388 1.00 23.35 211 GLY B O 1
ATOM 2168 N N . HIS B 1 128 ? -42.144 -20.757 14.515 1.00 19.58 212 HIS B N 1
ATOM 2169 C CA . HIS B 1 128 ? -42.348 -19.688 13.533 1.00 18.96 212 HIS B CA 1
ATOM 2170 C C . HIS B 1 128 ? -41.155 -19.662 12.563 1.00 21.90 212 HIS B C 1
ATOM 2171 O O . HIS B 1 128 ? -40.067 -20.128 12.908 1.00 19.58 212 HIS B O 1
ATOM 2178 N N . PRO B 1 129 ? -41.359 -19.149 11.337 1.00 17.59 213 PRO B N 1
ATOM 2179 C CA . PRO B 1 129 ? -40.241 -19.124 10.390 1.00 19.08 213 PRO B CA 1
ATOM 2180 C C . PRO B 1 129 ? -39.035 -18.338 10.916 1.00 19.04 213 PRO B C 1
ATOM 2181 O O . PRO B 1 129 ? -37.914 -18.539 10.442 1.00 20.02 213 PRO B O 1
ATOM 2185 N N . LEU B 1 130 ? -39.273 -17.412 11.839 1.00 17.05 214 LEU B N 1
ATOM 2186 C CA . LEU B 1 130 ? -38.171 -16.635 12.421 1.00 18.21 214 LEU B CA 1
ATOM 2187 C C . LEU B 1 130 ? -37.592 -17.265 13.686 1.00 19.47 214 LEU B C 1
ATOM 2188 O O . LEU B 1 130 ? -36.588 -16.782 14.212 1.00 16.49 214 LEU B O 1
ATOM 2193 N N . SER B 1 131 ? -38.216 -18.332 14.186 1.00 15.96 215 SER B N 1
ATOM 2194 C CA . SER B 1 131 ? -37.810 -18.879 15.472 1.00 15.29 215 SER B CA 1
ATOM 2195 C C . SER B 1 131 ? -36.329 -19.246 15.451 1.00 15.44 215 SER B C 1
ATOM 2196 O O . SER B 1 131 ? -35.589 -18.898 16.368 1.00 16.40 215 SER B O 1
ATOM 2199 N N A LYS B 1 132 ? -35.910 -19.990 14.431 0.90 16.18 216 LYS B N 1
ATOM 2200 N N B LYS B 1 132 ? -35.915 -19.992 14.431 0.10 15.35 216 LYS B N 1
ATOM 2201 C CA A LYS B 1 132 ? -34.542 -20.491 14.377 0.90 16.52 216 LYS B CA 1
ATOM 2202 C CA B LYS B 1 132 ? -34.548 -20.495 14.360 0.10 15.18 216 LYS B CA 1
ATOM 2203 C C A LYS B 1 132 ? -33.582 -19.484 13.746 0.90 15.18 216 LYS B C 1
ATOM 2204 C C B LYS B 1 132 ? -33.627 -19.536 13.611 0.10 15.79 216 LYS B C 1
ATOM 2205 O O A LYS B 1 132 ? -32.434 -19.821 13.453 0.90 17.47 216 LYS B O 1
ATOM 2206 O O B LYS B 1 132 ? -32.519 -19.906 13.222 0.10 15.95 216 LYS B O 1
ATOM 2217 N N . ILE B 1 133 ? -34.096 -18.309 13.402 1.00 16.81 217 ILE B N 1
ATOM 2218 C CA . ILE B 1 133 ? -33.259 -17.257 12.820 1.00 18.41 217 ILE B CA 1
ATOM 2219 C C . ILE B 1 133 ? -33.002 -16.123 13.813 1.00 15.63 217 ILE B C 1
ATOM 2220 O O . ILE B 1 133 ? -31.845 -15.798 14.117 1.00 17.08 217 ILE B O 1
ATOM 2225 N N . THR B 1 134 ? -34.076 -15.581 14.386 1.00 16.10 218 THR B N 1
ATOM 2226 C CA . THR B 1 134 ? -33.967 -14.448 15.306 1.00 15.26 218 THR B CA 1
ATOM 2227 C C . THR B 1 134 ? -34.580 -14.720 16.676 1.00 14.69 218 THR B C 1
ATOM 2228 O O . THR B 1 134 ? -34.407 -13.926 17.595 1.00 16.42 218 THR B O 1
ATOM 2232 N N . GLY B 1 135 ? -35.466 -15.712 16.748 1.00 14.26 219 GLY B N 1
ATOM 2233 C CA . GLY B 1 135 ? -36.345 -15.873 17.899 1.00 14.51 219 GLY B CA 1
ATOM 2234 C C . GLY B 1 135 ? -37.640 -15.078 17.836 1.00 14.69 219 GLY B C 1
ATOM 2235 O O . GLY B 1 135 ? -38.420 -15.083 18.787 1.00 13.32 219 GLY B O 1
ATOM 2236 N N . ASN B 1 136 ? -37.836 -14.341 16.747 1.00 14.19 220 ASN B N 1
ATOM 2237 C CA . ASN B 1 136 ? -39.104 -13.653 16.495 1.00 15.21 220 ASN B CA 1
ATOM 2238 C C . ASN B 1 136 ? -39.485 -12.642 17.587 1.00 16.28 220 ASN B C 1
ATOM 2239 O O . ASN B 1 136 ? -40.647 -12.572 18.007 1.00 17.44 220 ASN B O 1
ATOM 2244 N N . SER B 1 137 ? -38.540 -11.775 17.954 1.00 14.94 221 SER B N 1
ATOM 2245 C CA . SER B 1 137 ? -38.738 -10.847 19.062 1.00 16.19 221 SER B CA 1
ATOM 2246 C C . SER B 1 137 ? -38.974 -9.395 18.618 1.00 16.95 221 SER B C 1
ATOM 2247 O O . SER B 1 137 ? -38.939 -8.483 19.440 1.00 15.42 221 SER B O 1
ATOM 2250 N N . GLY B 1 138 ? -39.292 -9.197 17.341 1.00 18.33 222 GLY B N 1
ATOM 2251 C CA . GLY B 1 138 ? -39.726 -7.883 16.853 1.00 16.03 222 GLY B CA 1
ATOM 2252 C C . GLY B 1 138 ? -38.589 -6.888 16.665 1.00 17.31 222 GLY B C 1
ATOM 2253 O O . GLY B 1 138 ? -37.455 -7.271 16.375 1.00 18.12 222 GLY B O 1
ATOM 2254 N N . GLU B 1 139 ? -38.888 -5.615 16.899 1.00 16.25 223 GLU B N 1
ATOM 2255 C CA . GLU B 1 139 ? -37.978 -4.526 16.540 1.00 18.53 223 GLU B CA 1
ATOM 2256 C C . GLU B 1 139 ? -36.802 -4.455 17.507 1.00 15.02 223 GLU B C 1
ATOM 2257 O O . GLU B 1 139 ? -36.905 -4.898 18.652 1.00 16.13 223 GLU B O 1
ATOM 2263 N N . ARG B 1 140 ? -35.772 -3.715 17.114 1.00 16.05 224 ARG B N 1
ATOM 2264 C CA . ARG B 1 140 ? -34.668 -3.380 18.020 1.00 15.40 224 ARG B CA 1
ATOM 2265 C C . ARG B 1 140 ? -34.971 -2.093 18.781 1.00 17.97 224 ARG B C 1
ATOM 2266 O O . ARG B 1 140 ? -35.301 -1.079 18.167 1.00 20.77 224 ARG B O 1
ATOM 2274 N N . LEU B 1 141 ? -35.015 -2.170 20.110 1.00 12.80 225 LEU B N 1
ATOM 2275 C CA . LEU B 1 141 ? -35.376 -1.020 20.931 1.00 14.29 225 LEU B CA 1
ATOM 2276 C C . LEU B 1 141 ? -34.172 -0.145 21.225 1.00 17.64 225 LEU B C 1
ATOM 2277 O O . LEU B 1 141 ? -34.308 1.067 21.395 1.00 18.14 225 LEU B O 1
ATOM 2282 N N . ALA B 1 142 ? -33.021 -0.776 21.444 1.00 12.56 226 ALA B N 1
ATOM 2283 C CA . ALA B 1 142 ? -31.832 -0.024 21.835 1.00 10.65 226 ALA B CA 1
ATOM 2284 C C . ALA B 1 142 ? -30.601 -0.880 21.590 1.00 12.10 226 ALA B C 1
ATOM 2285 O O . ALA B 1 142 ? -30.665 -2.121 21.629 1.00 11.23 226 ALA B O 1
ATOM 2287 N N . CYS B 1 143 ? -29.478 -0.214 21.352 1.00 11.11 227 CYS B N 1
ATOM 2288 C CA . CYS B 1 143 ? -28.250 -0.925 21.049 1.00 11.89 227 CYS B CA 1
ATOM 2289 C C . CYS B 1 143 ? -27.093 -0.183 21.677 1.00 12.71 227 CYS B C 1
ATOM 2290 O O . CYS B 1 143 ? -27.155 1.025 21.890 1.00 12.99 227 CYS B O 1
ATOM 2293 N N . GLY B 1 144 ? -26.068 -0.927 22.056 1.00 12.36 228 GLY B N 1
ATOM 2294 C CA . GLY B 1 144 ? -24.887 -0.331 22.655 1.00 12.22 228 GLY B CA 1
ATOM 2295 C C . GLY B 1 144 ? -23.666 -0.931 22.004 1.00 12.10 228 GLY B C 1
ATOM 2296 O O . GLY B 1 144 ? -23.620 -2.140 21.758 1.00 11.34 228 GLY B O 1
ATOM 2297 N N . ILE B 1 145 ? -22.656 -0.105 21.754 1.00 10.24 229 ILE B N 1
ATOM 2298 C CA . ILE B 1 145 ? -21.369 -0.608 21.325 1.00 9.72 229 ILE B CA 1
ATOM 2299 C C . ILE B 1 145 ? -20.593 -1.255 22.472 1.00 10.37 229 ILE B C 1
ATOM 2300 O O . ILE B 1 145 ? -20.507 -0.690 23.569 1.00 11.32 229 ILE B O 1
ATOM 2305 N N . ILE B 1 146 ? -20.131 -2.482 22.264 1.00 10.77 230 ILE B N 1
ATOM 2306 C CA . ILE B 1 146 ? -19.405 -3.198 23.316 1.00 10.90 230 ILE B CA 1
ATOM 2307 C C . ILE B 1 146 ? -17.924 -2.842 23.246 1.00 9.33 230 ILE B C 1
ATOM 2308 O O . ILE B 1 146 ? -17.266 -3.050 22.227 1.00 11.54 230 ILE B O 1
ATOM 2313 N N . ALA B 1 147 ? -17.438 -2.205 24.307 1.00 9.02 231 ALA B N 1
ATOM 2314 C CA . ALA B 1 147 ? -16.095 -1.624 24.328 1.00 9.65 231 ALA B CA 1
ATOM 2315 C C . ALA B 1 147 ? -15.205 -2.377 25.317 1.00 10.32 231 ALA B C 1
ATOM 2316 O O . ALA B 1 147 ? -15.690 -2.910 26.316 1.00 11.61 231 ALA B O 1
ATOM 2318 N N . ARG B 1 148 ? -13.896 -2.361 25.080 1.00 10.85 232 ARG B N 1
ATOM 2319 C CA A ARG B 1 148 ? -12.946 -2.841 26.080 0.50 11.45 232 ARG B CA 1
ATOM 2320 C CA B ARG B 1 148 ? -12.930 -2.832 26.067 0.50 12.91 232 ARG B CA 1
ATOM 2321 C C . ARG B 1 148 ? -13.034 -1.975 27.319 1.00 12.82 232 ARG B C 1
ATOM 2322 O O . ARG B 1 148 ? -13.134 -0.751 27.229 1.00 10.76 232 ARG B O 1
ATOM 2337 N N . SER B 1 149 ? -12.928 -2.615 28.479 1.00 11.69 233 SER B N 1
ATOM 2338 C CA A SER B 1 149 ? -12.868 -1.926 29.763 0.50 12.16 233 SER B CA 1
ATOM 2339 C CA B SER B 1 149 ? -12.806 -1.878 29.729 0.50 13.27 233 SER B CA 1
ATOM 2340 C C . SER B 1 149 ? -11.679 -2.469 30.561 1.00 12.59 233 SER B C 1
ATOM 2341 O O . SER B 1 149 ? -11.116 -3.503 30.212 1.00 14.36 233 SER B O 1
ATOM 2346 N N . ALA B 1 150 ? -11.246 -1.725 31.571 1.00 15.20 234 ALA B N 1
ATOM 2347 C CA . ALA B 1 150 ? -10.036 -2.097 32.304 1.00 18.43 234 ALA B CA 1
ATOM 2348 C C . ALA B 1 150 ? -10.158 -3.491 32.931 1.00 19.89 234 ALA B C 1
ATOM 2349 O O . ALA B 1 150 ? -11.180 -3.825 33.538 1.00 20.65 234 ALA B O 1
ATOM 2351 N N . GLY B 1 151 ? -9.107 -4.291 32.782 1.00 24.28 235 GLY B N 1
ATOM 2352 C CA . GLY B 1 151 ? -9.079 -5.651 33.323 1.00 28.07 235 GLY B CA 1
ATOM 2353 C C . GLY B 1 151 ? -8.440 -5.737 34.700 1.00 34.54 235 GLY B C 1
ATOM 2354 O O . GLY B 1 151 ? -8.459 -6.794 35.338 1.00 34.05 235 GLY B O 1
ATOM 2355 N N . LEU B 1 152 ? -7.899 -4.617 35.174 1.00 31.83 236 LEU B N 1
ATOM 2356 C CA . LEU B 1 152 ? -7.206 -4.574 36.461 1.00 40.48 236 LEU B CA 1
ATOM 2357 C C . LEU B 1 152 ? -7.151 -3.156 37.019 1.00 39.55 236 LEU B C 1
ATOM 2358 O O . LEU B 1 152 ? -6.828 -2.958 38.189 1.00 47.55 236 LEU B O 1
#

Secondary structure (DSSP, 8-state):
---EEEEEEE-SSS-EEEEEEEEEETTEEEEEEEEESPPSEEEEEEEES----EEEEGGG-SB--TT-PPP--TT-SS--TTEEEEEEE-TTS-EEEEEEESS--HHHHTTSEEEEESS---TT-S-STTTTTT-S--SEEEEEEEEEE--/---EEEEEEE-SSS-EEEEEEEE-SSS-EEEEEEEESPPSEEEEEEEES----EEEETTS-SB--TT-PPP--TT-SSS-TTEEEEEEE-TTS-EEEEEEESS--HHHHTTSEEEEESS---TT-S-STTTTTT-S--SEEEEEEEEEE---

Organism: Homo sapiens (NCBI:txid9606)

Sequence (303 aa):
NLGAAVAILGGPGTVQQGVVRFLQLTPERRCLIEEGTIDDGLEPGLHGLHVHQQYGDLTNNCNSSCGNHFNPDGASHGGPQDSDRRHRGDLGNVRADADGRRAIFRMEDEQLKVWDVIGRSLIIDEGEDDLGRRGGHPLSKITGNSGERLACGIIARSSAGNLGAAVAILGGPGTVQGVVRFLQLTPERCLIEGTIDGLEPGLHGLHVHQQYGDLTNNCNSCGNHFNPDGASHGGPQDSDRHRGDLGNVRRADADGRAIFRMEDEEQLKVVWDVIGRSLIIDEGEDDLGRGGHPLSKKITGNSGERLACGIIARRSSAGL

Radius of gyration: 20.06 Å; Cα contacts (8 Å, |Δi|>4): 1033; chains: 2; bounding box: 54×54×33 Å

InterPro domains:
  IPR001424 Superoxide dismutase, copper/zinc binding domain [PF00080] (99-230)
  IPR001424 Superoxide dismutase, copper/zinc binding domain [PR00068] (128-150)
  IPR001424 Superoxide dismutase, copper/zinc binding domain [PR00068] (164-173)
  IPR001424 Superoxide dismutase, copper/zinc binding domain [PR00068] (205-231)
  IPR001424 Superoxide dismutase, copper/zinc binding domain [cd00305] (89-227)
  IPR006121 Heavy metal-associated domain, HMA [PF00403] (16-71)
  IPR006121 Heavy metal-associated domain, HMA [PS50846] (11-74)
  IPR006121 Heavy metal-associated domain, HMA [cd00371] (15-73)
  IPR018152 Superoxide dismutase, copper/zinc, binding site [PS00332] (219-230)
  IPR024134 Superoxide dismutase (Cu/Zn) / superoxide dismutase copper chaperone [PTHR10003] (17-255)
  IPR036163 Heavy metal-associated domain superfamily [SSF55008] (10-78)
  IPR036423 Superoxide dismutase-like, copper/zinc binding domain superfamily [G3DSA:2.60.40.200] (85-237)
  IPR036423 Superoxide dismutase-like, copper/zinc binding domain superfamily [SSF49329] (85-258)

B-factor: mean 20.08, std 9.74, range [7.8, 71.73]

GO terms:
  GO:0005515 protein binding (F, IPI)
  GO:0005758 mitochondrial intermembrane space (C, IDA)
  GO:0005829 cytosol (C, IDA)
  GO:0015035 protein-disulfide reductase activity (F, IDA)
  GO:0045041 protein import into mitochondrial intermembrane space (P, IMP)
  GO:0005739 mitochondrion (C, HTP)
  GO:0034599 cellular response to oxidative stress (P, TAS)
  GO:0005829 cytosol (C, TAS)
  GO:0015035 protein-disulfide reductase activity (F, TAS)
  GO:0045296 cadherin binding (F, HDA)
  GO:0005507 copper ion binding (F, IDA)
  GO:0005634 nucleus (C, IDA)
  GO:0005737 cytoplasm (C, IDA)
  GO:0051604 protein maturation (P, TAS)

Foldseek 3Di:
DPFKWKWWKAAPDQKTWIWIWDCPDLFKIKIWIKIFPAAFFKKWKWWADAQDCPVHCPVQHFGAAPPPFWDFAQPDPGHRLGGDFIFGQHNRRMTGDMDMHRRDDLVNQQRHKMWIANAGQCRLPPPDPCNRPHSPRHDTGMMTGTHTDPD/DPFKKKWWKDADAQKTWIKIWDAPDLFKIKIWIKIADAAFFKKWKWWAQALDCPVHPVVQHFGAAPPPFWDFDQPDPRHGLTGDFIFGAHNRGMTTDIDIGRRHDLVRRARHKMWIANAGQCRLPPPDPCNRPHSPRHGTGMMTHMHTDDND